Protein 2R4G (pdb70)

Radius of gyration: 22.8 Å; Cα contacts (8 Å, |Δi|>4): 263; chains: 1; bounding box: 43×82×37 Å

Secondary structure (DSSP, 8-state):
-PPPP---PPPHHHHHHHHHHH--S-S--SSHHHHHHHHHHHHHHHHHHHH--HHHHHHHHSPPPTTHHHHHHHHHHHHS--SS--HHHHHHHHHHHGGGPPPHHHHHHHHHHHHHHHS-GGGT-HHHHHHHHHHHHHHHHPPTT----HHHHHTT--GGG-SS---TTS-TTT-HHHHHHHHHHHHHHHHHHHIIIIIHHHHHHHEEEEESSSTTS-EEEEEHHHHHHHHHHHHHHHHHTTTTTTTS--

CATH classification: 1.10.132.70 (+1 more: 1.10.10.1970)

GO terms:
  GO:0070034 telomerase RNA binding (F, IDA)
  GO:0003720 telomerase activity (F, IDA)
  GO:0042162 telomeric repeat DNA binding (F, IDA)
  GO:0005697 telomerase holoenzyme complex (C, IDA)
  GO:0007004 telomere maintenance via telomerase (P, IDA)
  GO:0034061 DNA polymerase activity (F, EXP)

Foldseek 3Di:
DFADALPCADQLLVLLVVCVVPHDLAPQAPDVQLVVVLVVQSVQLSVLSVVDDLVVLCCVQPNFDPCLVVLVVLLCVVLVHDDDDDVVSVVVNVVVLLVSFGDLVSVLVSLLVSCPRRGPCLSLAVVLSVLLSVCVSVSSWAAAVDDDDLCNRPVPPDLVRRDRGDPPVPCVPPPPVVSCVSVSSVSSSSSSCCSVSPRSSSQSVAWDWDASDDGRHTITTHGPSSVVSVVSNVVSVVVNCVCVVPVVVD

InterPro domains:
  IPR000477 Reverse transcriptase domain [PF00078] (734-870)
  IPR000477 Reverse transcriptase domain [PS50878] (517-881)
  IPR003545 Telomerase reverse transcriptase [PR01365] (476-490)
  IPR003545 Telomerase reverse transcriptase [PR01365] (610-626)
  IPR003545 Telomerase reverse transcriptase [PR01365] (765-781)
  IPR003545 Telomerase reverse transcri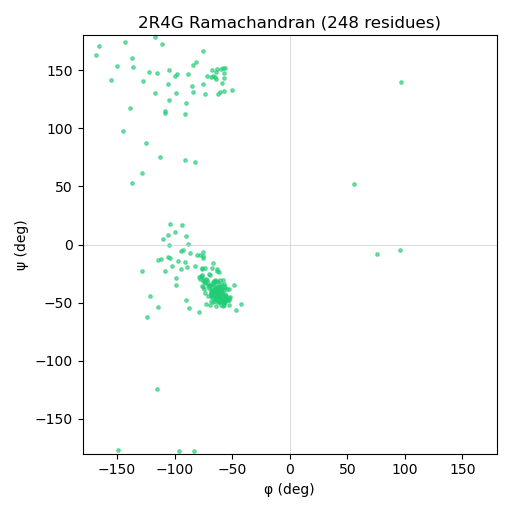ptase [PR01365] (809-821)
  IPR003545 Telomerase reverse transcriptase [PTHR12066] (224-981)
  IPR021891 Telomerase ribonucleoprotein complex - RNA-binding domain [PF12009] (375-505)
  IPR021891 Telomerase ribonucleoprotein complex - RNA-binding domain [SM00975] (374-509)
  IPR049915 Telomerase reverse transcriptase, TEN domain [PF11474] (1-192)
  IPR059777 Telomerase reverse transcriptase, CTE domain [PF23119] (888-1117)

B-factor: mean 27.42, std 15.85, range [9.88, 89.64]

Structure (mmCIF, N/CA/C/O backbone):
data_2R4G
#
_entry.id   2R4G
#
_cell.length_a   39.354
_cell.length_b   67.220
_cell.length_c   51.533
_cell.angle_alpha   90.00
_cell.angle_beta   90.66
_cell.angle_gamma   90.00
#
_symmetry.space_group_name_H-M   'P 1 21 1'
#
loop_
_entity.id
_entity.type
_entity.pdbx_description
1 polymer 'Telomerase reverse transcriptase'
2 non-polymer 'BROMIDE ION'
3 water water
#
loop_
_atom_site.group_PDB
_atom_site.id
_atom_site.type_symbol
_atom_site.label_atom_id
_atom_site.label_alt_id
_atom_site.label_comp_id
_atom_site.label_asym_id
_atom_site.label_entity_id
_atom_site.label_seq_id
_atom_site.pdbx_PDB_ins_code
_atom_site.Cartn_x
_atom_site.Cartn_y
_atom_site.Cartn_z
_atom_site.occupancy
_atom_site.B_iso_or_equiv
_atom_site.auth_seq_id
_atom_site.auth_comp_id
_atom_site.auth_asym_id
_atom_site.auth_atom_id
_atom_site.pdbx_PDB_model_num
ATOM 1 N N . LYS A 1 7 ? 24.449 -20.488 20.882 1.00 34.85 259 LYS A N 1
ATOM 2 C CA . LYS A 1 7 ? 24.358 -19.034 20.551 1.00 34.57 259 LYS A CA 1
ATOM 3 C C . LYS A 1 7 ? 22.981 -18.471 20.901 1.00 34.09 259 LYS A C 1
ATOM 4 O O . LYS A 1 7 ? 21.966 -19.156 20.762 1.00 34.94 259 LYS A O 1
ATOM 10 N N . VAL A 1 8 ? 22.955 -17.221 21.351 1.00 33.06 260 VAL A N 1
ATOM 11 C CA . VAL A 1 8 ? 21.717 -16.574 21.766 1.00 31.77 260 VAL A CA 1
ATOM 12 C C . VAL A 1 8 ? 20.999 -15.966 20.557 1.00 30.48 260 VAL A C 1
ATOM 13 O O . VAL A 1 8 ? 21.630 -15.372 19.681 1.00 29.59 260 VAL A O 1
ATOM 17 N N . ILE A 1 9 ? 19.686 -16.164 20.499 1.00 28.99 261 ILE A N 1
ATOM 18 C CA . ILE A 1 9 ? 18.846 -15.440 19.550 1.00 27.87 261 ILE A CA 1
ATOM 19 C C . ILE A 1 9 ? 18.713 -13.997 20.043 1.00 27.47 261 ILE A C 1
ATOM 20 O O . ILE A 1 9 ? 18.424 -13.758 21.218 1.00 27.03 261 ILE A O 1
ATOM 25 N N . GLN A 1 10 ? 18.961 -13.041 19.157 1.00 26.91 262 GLN A N 1
ATOM 26 C CA . GLN A 1 10 ? 18.928 -11.638 19.544 1.00 27.27 262 GLN A CA 1
ATOM 27 C C . GLN A 1 10 ? 17.501 -11.097 19.560 1.00 27.31 262 GLN A C 1
ATOM 28 O O . GLN A 1 10 ? 16.608 -11.667 18.942 1.00 25.58 262 GLN A O 1
ATOM 34 N N . GLU A 1 11 ? 17.286 -10.030 20.322 1.00 28.37 263 GLU A N 1
ATOM 35 C CA . GLU A 1 11 ? 15.955 -9.445 20.456 1.00 29.72 263 GLU A CA 1
ATOM 36 C C . GLU A 1 11 ? 15.688 -8.399 19.376 1.00 30.06 263 GLU A C 1
ATOM 37 O O . GLU A 1 11 ? 16.605 -7.713 18.912 1.00 30.22 263 GLU A O 1
ATOM 43 N N . LYS A 1 12 ? 14.429 -8.316 18.952 1.00 30.27 264 LYS A N 1
ATOM 44 C CA . LYS A 1 12 ? 14.016 -7.413 17.879 1.00 30.73 264 LYS A CA 1
ATOM 45 C C . LYS A 1 12 ? 14.233 -5.945 18.240 1.00 31.53 264 LYS A C 1
ATOM 46 O O . LYS A 1 12 ? 14.600 -5.134 17.390 1.00 31.55 264 LYS A O 1
ATOM 52 N N . LEU A 1 13 ? 14.002 -5.615 19.505 1.00 32.29 265 LEU A N 1
ATOM 53 C CA . LEU A 1 13 ? 14.125 -4.232 19.970 1.00 33.40 265 LEU A CA 1
ATOM 54 C C . LEU A 1 13 ? 15.530 -3.911 20.482 1.00 34.04 265 LEU A C 1
ATOM 55 O O . LEU A 1 13 ? 15.926 -2.741 20.545 1.00 35.08 265 LEU A O 1
ATOM 60 N N . LYS A 1 25 ? 19.183 5.735 9.575 1.00 30.77 277 LYS A N 1
ATOM 61 C CA . LYS A 1 25 ? 18.308 4.771 8.918 1.00 30.55 277 LYS A CA 1
ATOM 62 C C . LYS A 1 25 ? 18.966 3.394 8.813 1.00 29.57 277 LYS A C 1
ATOM 63 O O . LYS A 1 25 ? 20.179 3.301 8.608 1.00 29.76 277 LYS A O 1
ATOM 69 N N . PRO A 1 26 ? 18.163 2.315 8.947 1.00 28.49 278 PRO A N 1
ATOM 70 C CA . PRO A 1 26 ? 18.692 0.947 8.972 1.00 27.13 278 PRO A CA 1
ATOM 71 C C . PRO A 1 26 ? 19.333 0.540 7.657 1.00 25.76 278 PRO A C 1
ATOM 72 O O . PRO A 1 26 ? 18.860 0.931 6.577 1.00 25.61 278 PRO A O 1
ATOM 76 N N . ASP A 1 27 ? 20.398 -0.251 7.751 1.00 23.63 279 ASP A N 1
ATOM 77 C CA . ASP A 1 27 ? 21.061 -0.776 6.575 1.00 21.88 279 ASP A CA 1
ATOM 78 C C . ASP A 1 27 ? 20.199 -1.834 5.913 1.00 20.44 279 ASP A C 1
ATOM 79 O O . ASP A 1 27 ? 19.488 -2.590 6.578 1.00 19.70 279 ASP A O 1
ATOM 84 N N . HIS A 1 28 ? 20.267 -1.879 4.592 1.00 18.78 280 HIS A N 1
ATOM 85 C CA . HIS A 1 28 ? 19.634 -2.935 3.825 1.00 17.64 280 HIS A CA 1
ATOM 86 C C . HIS A 1 28 ? 20.220 -4.276 4.290 1.00 16.39 280 HIS A C 1
ATOM 87 O O . HIS A 1 28 ? 21.416 -4.357 4.591 1.00 16.39 280 HIS A O 1
ATOM 94 N N . PRO A 1 29 ? 19.371 -5.316 4.424 1.00 16.46 281 PRO A N 1
ATOM 95 C CA . PRO A 1 29 ? 19.884 -6.636 4.811 1.00 15.92 281 PRO A CA 1
ATOM 96 C C . PRO A 1 29 ? 21.103 -7.114 4.003 1.00 15.99 281 PRO A C 1
ATOM 97 O O . PRO A 1 29 ? 21.986 -7.766 4.563 1.00 16.13 281 PRO A O 1
ATOM 101 N N . GLN A 1 30 ? 21.175 -6.787 2.717 1.00 15.84 282 GLN A N 1
ATOM 102 C CA . GLN A 1 30 ? 22.325 -7.227 1.914 1.00 16.29 282 GLN A CA 1
ATOM 103 C C . GLN A 1 30 ? 23.632 -6.644 2.455 1.00 15.84 282 GLN A C 1
ATOM 104 O O . GLN A 1 30 ? 24.657 -7.320 2.469 1.00 16.30 282 GLN A O 1
ATOM 110 N N . THR A 1 31 ? 23.570 -5.403 2.929 1.00 15.80 283 THR A N 1
ATOM 111 C CA . THR A 1 31 ? 24.737 -4.712 3.477 1.00 16.27 283 THR A CA 1
ATOM 112 C C . THR A 1 31 ? 25.144 -5.384 4.801 1.00 15.95 283 THR A C 1
ATOM 113 O O . THR A 1 31 ? 26.322 -5.652 5.048 1.00 16.18 283 THR A O 1
ATOM 117 N N . ILE A 1 32 ? 24.153 -5.671 5.635 1.00 15.76 284 ILE A N 1
ATOM 118 C CA . ILE A 1 32 ? 24.395 -6.289 6.941 1.00 15.30 284 ILE A CA 1
ATOM 119 C C . ILE A 1 32 ? 24.957 -7.703 6.793 1.00 15.14 284 ILE A C 1
ATOM 120 O O . ILE A 1 32 ? 25.904 -8.086 7.490 1.00 15.17 284 ILE A O 1
ATOM 125 N N . ILE A 1 33 ? 24.387 -8.467 5.865 1.00 14.24 285 ILE A N 1
ATOM 126 C CA . ILE A 1 33 ? 24.835 -9.837 5.616 1.00 14.80 285 ILE A CA 1
ATOM 127 C C . ILE A 1 33 ? 26.268 -9.857 5.072 1.00 14.62 285 ILE A C 1
ATOM 128 O O . ILE A 1 33 ? 27.119 -10.615 5.554 1.00 14.56 285 ILE A O 1
ATOM 133 N N . LYS A 1 34 ? 26.552 -9.010 4.089 1.00 14.60 286 LYS A N 1
ATOM 134 C CA . LYS A 1 34 ? 27.920 -8.912 3.575 1.00 14.90 286 LYS A CA 1
ATOM 135 C C . LYS A 1 34 ? 28.908 -8.586 4.694 1.00 14.84 286 LYS A C 1
ATOM 136 O O . LYS A 1 34 ? 29.983 -9.180 4.768 1.00 14.60 286 LYS A O 1
ATOM 142 N N . LYS A 1 35 ? 28.531 -7.664 5.576 1.00 14.59 287 LYS A N 1
ATOM 143 C CA . LYS A 1 35 ? 29.437 -7.223 6.643 1.00 15.41 287 LYS A CA 1
ATOM 144 C C . LYS A 1 35 ? 29.722 -8.352 7.639 1.00 14.93 287 LYS A C 1
ATOM 145 O O . LYS A 1 35 ? 30.862 -8.523 8.083 1.00 14.24 287 LYS A O 1
ATOM 151 N N . THR A 1 36 ? 28.704 -9.138 7.977 1.00 14.72 288 THR A N 1
ATOM 152 C CA . THR A 1 36 ? 28.934 -10.221 8.942 1.00 15.44 288 THR A CA 1
ATOM 153 C C . THR A 1 36 ? 29.781 -11.329 8.333 1.00 15.48 288 THR A C 1
ATOM 154 O O . THR A 1 36 ? 30.627 -11.930 9.015 1.00 16.30 288 THR A O 1
ATOM 158 N N . LEU A 1 37 ? 29.597 -11.571 7.036 1.00 15.44 289 LEU A N 1
ATOM 159 C CA . LEU A 1 37 ? 30.424 -12.551 6.341 1.00 15.40 289 LEU A CA 1
ATOM 160 C C . LEU A 1 37 ? 31.875 -12.076 6.241 1.00 15.01 289 LEU A C 1
ATOM 161 O O . LEU A 1 37 ? 32.801 -12.878 6.341 1.00 15.56 289 LEU A O 1
ATOM 166 N N . LEU A 1 38 ? 32.058 -10.768 6.082 1.00 14.38 290 LEU A N 1
ATOM 167 C CA . LEU A 1 38 ? 33.391 -10.166 6.045 1.00 14.12 290 LEU A CA 1
ATOM 168 C C . LEU A 1 38 ? 34.116 -10.219 7.400 1.00 14.56 290 LEU A C 1
ATOM 169 O O . LEU A 1 38 ? 35.320 -10.491 7.461 1.00 13.90 290 LEU A O 1
ATOM 174 N N . LYS A 1 39 ? 33.380 -9.970 8.482 1.00 14.76 291 LYS A N 1
ATOM 175 C CA . LYS A 1 39 ? 34.009 -9.627 9.761 1.00 15.56 291 LYS A CA 1
ATOM 176 C C . LYS A 1 39 ? 33.864 -10.671 10.869 1.00 16.16 291 LYS A C 1
ATOM 177 O O . LYS A 1 39 ? 34.520 -10.570 11.912 1.00 15.09 291 LYS A O 1
ATOM 183 N N . GLU A 1 40 ? 32.992 -11.649 10.663 1.00 16.08 292 GLU A N 1
ATOM 184 C CA . GLU A 1 40 ? 32.646 -12.584 11.729 1.00 18.21 292 GLU A CA 1
ATOM 185 C C . GLU A 1 40 ? 32.596 -14.012 11.210 1.00 18.14 292 GLU A C 1
ATOM 186 O O . GLU A 1 40 ? 32.476 -14.243 10.008 1.00 18.05 292 GLU A O 1
ATOM 192 N N . TYR A 1 41 ? 32.692 -14.964 12.133 1.00 18.86 293 TYR A N 1
ATOM 193 C CA . TYR A 1 41 ? 32.438 -16.368 11.832 1.00 19.05 293 TYR A CA 1
ATOM 194 C C . TYR A 1 41 ? 31.093 -16.767 12.412 1.00 18.99 293 TYR A C 1
ATOM 195 O O . TYR A 1 41 ? 30.763 -16.386 13.540 1.00 19.51 293 TYR A O 1
ATOM 204 N N . GLN A 1 42 ? 30.321 -17.540 11.647 1.00 18.56 294 GLN A N 1
ATOM 205 C CA . GLN A 1 42 ? 28.945 -17.872 12.028 1.00 18.87 294 GLN A CA 1
ATOM 206 C C . GLN A 1 42 ? 28.828 -19.161 12.846 1.00 18.80 294 GLN A C 1
ATOM 207 O O . GLN A 1 42 ? 27.786 -19.428 13.427 1.00 18.73 294 GLN A O 1
ATOM 213 N N . SER A 1 43 ? 29.887 -19.968 12.856 1.00 18.43 295 SER A N 1
ATOM 214 C CA . SER A 1 43 ? 29.908 -21.188 13.664 1.00 18.44 295 SER A CA 1
ATOM 215 C C . SER A 1 43 ? 31.331 -21.600 14.000 1.00 18.71 295 SER A C 1
ATOM 216 O O . SER A 1 43 ? 32.229 -21.481 13.170 1.00 18.43 295 SER A O 1
ATOM 219 N N . LYS A 1 44 ? 31.524 -22.082 15.225 1.00 18.52 296 LYS A N 1
ATOM 220 C CA . LYS A 1 44 ? 32.779 -22.712 15.615 1.00 19.55 296 LYS A CA 1
ATOM 221 C C . LYS A 1 44 ? 32.659 -24.234 15.560 1.00 19.28 296 LYS A C 1
ATOM 222 O O . LYS A 1 44 ? 33.551 -24.957 16.028 1.00 19.53 296 LYS A O 1
ATOM 228 N N . ASN A 1 45 ? 31.569 -24.720 14.974 1.00 18.86 297 ASN A N 1
ATOM 229 C CA . ASN A 1 45 ? 31.222 -26.135 15.062 1.00 18.95 297 ASN A CA 1
ATOM 230 C C . ASN A 1 45 ? 31.362 -26.932 13.764 1.00 18.82 297 ASN A C 1
ATOM 231 O O . ASN A 1 45 ? 31.008 -28.124 13.722 1.00 18.73 297 ASN A O 1
ATOM 236 N N . PHE A 1 46 ? 31.879 -26.298 12.712 1.00 18.37 298 PHE A N 1
ATOM 237 C CA . PHE A 1 46 ? 32.146 -27.024 11.465 1.00 17.83 298 PHE A CA 1
ATOM 238 C C . PHE A 1 46 ? 33.253 -28.039 11.679 1.00 17.95 298 PHE A C 1
ATOM 239 O O . PHE A 1 46 ? 34.199 -27.793 12.436 1.00 18.36 298 PHE A O 1
ATOM 247 N N . SER A 1 47 ? 33.137 -29.178 11.006 1.00 17.60 299 SER A N 1
ATOM 248 C CA . SER A 1 47 ? 34.062 -30.280 11.229 1.00 17.49 299 SER A CA 1
ATOM 249 C C . SER A 1 47 ? 35.389 -30.051 10.509 1.00 17.62 299 SER A C 1
ATOM 250 O O . SER A 1 47 ? 36.435 -30.539 10.941 1.00 17.74 299 SER A O 1
ATOM 253 N N . CYS A 1 48 ? 35.332 -29.305 9.408 1.00 17.43 300 CYS A N 1
ATOM 254 C CA . CYS A 1 48 ? 36.491 -29.070 8.550 1.00 17.38 300 CYS A CA 1
ATOM 255 C C . CYS A 1 48 ? 36.197 -27.919 7.604 1.00 17.43 300 CYS A C 1
ATOM 256 O O . CYS A 1 48 ? 35.049 -27.477 7.496 1.00 16.85 300 CYS A O 1
ATOM 259 N N . GLN A 1 49 ? 37.228 -27.461 6.894 1.00 17.92 301 GLN A N 1
ATOM 260 C CA . GLN A 1 49 ? 37.077 -26.363 5.945 1.00 18.12 301 GLN A CA 1
ATOM 261 C C . GLN A 1 49 ? 36.089 -26.690 4.832 1.00 17.78 301 GLN A C 1
ATOM 262 O O . GLN A 1 49 ? 35.377 -25.814 4.361 1.00 17.88 301 GLN A O 1
ATOM 268 N N . GLU A 1 50 ? 36.064 -27.953 4.408 1.00 17.47 302 GLU A N 1
ATOM 269 C CA . GLU A 1 50 ? 35.152 -28.388 3.356 1.00 16.63 302 GLU A CA 1
ATOM 270 C C . GLU A 1 50 ? 33.689 -28.144 3.734 1.00 16.42 302 GLU A C 1
ATOM 271 O O . GLU A 1 50 ? 32.893 -27.662 2.914 1.00 16.75 302 GLU A O 1
ATOM 277 N N . GLU A 1 51 ? 33.344 -28.452 4.978 1.00 15.60 303 GLU A N 1
ATOM 278 C CA . GLU A 1 51 ? 31.980 -28.216 5.468 1.00 15.68 303 GLU A CA 1
ATOM 279 C C . GLU A 1 51 ? 31.689 -26.723 5.578 1.00 15.84 303 GLU A C 1
ATOM 280 O O . GLU A 1 51 ? 30.605 -26.259 5.198 1.00 15.62 303 GLU A O 1
ATOM 286 N N . ARG A 1 52 ? 32.652 -25.976 6.115 1.00 15.81 304 ARG A N 1
ATOM 287 C CA . ARG A 1 52 ? 32.545 -24.515 6.170 1.00 16.59 304 ARG A CA 1
ATOM 288 C C . ARG A 1 52 ? 32.296 -23.931 4.781 1.00 15.97 304 ARG A C 1
ATOM 289 O O . ARG A 1 52 ? 31.421 -23.071 4.603 1.00 15.94 304 ARG A O 1
ATOM 297 N N . ASP A 1 53 ? 33.042 -24.426 3.794 1.00 15.54 305 ASP A N 1
ATOM 298 C CA . ASP A 1 53 ? 32.915 -23.954 2.426 1.00 15.84 305 ASP A CA 1
ATOM 299 C C . ASP A 1 53 ? 31.528 -24.209 1.849 1.00 15.16 305 ASP A C 1
ATOM 300 O O . ASP A 1 53 ? 30.995 -23.374 1.133 1.00 15.06 305 ASP A O 1
ATOM 305 N N . LEU A 1 54 ? 30.945 -25.364 2.164 1.00 15.22 306 LEU A N 1
ATOM 306 C CA . LEU A 1 54 ? 29.592 -25.659 1.712 1.00 15.47 306 LEU A CA 1
ATOM 307 C C . LEU A 1 54 ? 28.581 -24.675 2.313 1.00 15.83 306 LEU A C 1
ATOM 308 O O . LEU A 1 54 ? 27.694 -24.192 1.610 1.00 16.76 306 LEU A O 1
ATOM 313 N N . PHE A 1 55 ? 28.734 -24.359 3.599 1.00 15.60 307 PHE A N 1
ATOM 314 C CA . PHE A 1 55 ? 27.910 -23.326 4.217 1.00 15.83 307 PHE A CA 1
ATOM 315 C C . PHE A 1 55 ? 28.083 -21.993 3.494 1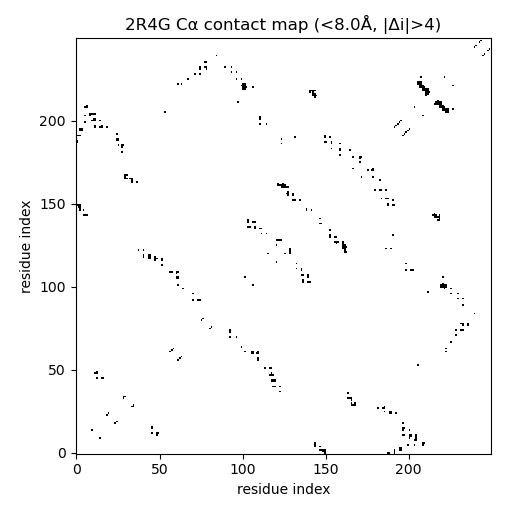.00 15.86 307 PHE A C 1
ATOM 316 O O . PHE A 1 55 ? 27.106 -21.316 3.190 1.00 15.98 307 PHE A O 1
ATOM 324 N N . LEU A 1 56 ? 29.329 -21.634 3.196 1.00 16.30 308 LEU A N 1
ATOM 325 C CA . LEU A 1 56 ? 29.622 -20.349 2.558 1.00 16.58 308 LEU A CA 1
ATOM 326 C C . LEU A 1 56 ? 29.035 -20.232 1.152 1.00 16.70 308 LEU A C 1
ATOM 327 O O . LEU A 1 56 ? 28.632 -19.147 0.736 1.00 16.63 308 LEU A O 1
ATOM 332 N N . GLU A 1 57 ? 28.958 -21.358 0.442 1.00 17.17 309 GLU A N 1
ATOM 333 C CA . GLU A 1 57 ? 28.244 -21.413 -0.835 1.00 18.53 309 GLU A CA 1
ATOM 334 C C . GLU A 1 57 ? 26.820 -20.873 -0.677 1.00 17.46 309 GLU A C 1
ATOM 335 O O . GLU A 1 57 ? 26.365 -20.051 -1.486 1.00 17.33 309 GLU A O 1
ATOM 341 N N . PHE A 1 58 ? 26.116 -21.329 0.361 1.00 16.22 310 PHE A N 1
ATOM 342 C CA . PHE A 1 58 ? 24.761 -20.857 0.610 1.00 15.99 310 PHE A CA 1
ATOM 343 C C . PHE A 1 58 ? 24.747 -19.365 0.888 1.00 15.78 310 PHE A C 1
ATOM 344 O O . PHE A 1 58 ? 23.856 -18.650 0.414 1.00 15.72 310 PHE A O 1
ATOM 352 N N . THR A 1 59 ? 25.739 -18.888 1.641 1.00 15.78 311 THR A N 1
ATOM 353 C CA . THR A 1 59 ? 25.751 -17.476 2.036 1.00 17.17 311 THR A CA 1
ATOM 354 C C . THR A 1 59 ? 25.929 -16.574 0.833 1.00 17.08 311 THR A C 1
ATOM 355 O O . THR A 1 59 ? 25.379 -15.474 0.808 1.00 17.72 311 THR A O 1
ATOM 359 N N . GLU A 1 60 ? 26.669 -17.046 -0.171 1.00 17.33 312 GLU A N 1
ATOM 360 C CA . GLU A 1 60 ? 26.866 -16.262 -1.384 1.00 17.55 312 GLU A CA 1
ATOM 361 C C . GLU A 1 60 ? 25.568 -16.116 -2.157 1.00 17.03 312 GLU A C 1
ATOM 362 O O . GLU A 1 60 ? 25.261 -15.036 -2.659 1.00 16.44 312 GLU A O 1
ATOM 368 N N . LYS A 1 61 ? 24.790 -17.193 -2.204 1.00 16.47 313 LYS A N 1
ATOM 369 C CA . LYS A 1 61 ? 23.473 -17.162 -2.823 1.00 17.09 313 LYS A CA 1
ATOM 370 C C . LYS A 1 61 ? 22.521 -16.235 -2.069 1.00 16.48 313 LYS A C 1
ATOM 371 O O . LYS A 1 61 ? 21.732 -15.512 -2.686 1.00 16.30 313 LYS A O 1
ATOM 377 N N . ILE A 1 62 ? 22.587 -16.279 -0.736 1.00 15.99 314 ILE A N 1
ATOM 378 C CA . ILE A 1 62 ? 21.770 -15.402 0.115 1.00 16.07 314 ILE A CA 1
ATOM 379 C C . ILE A 1 62 ? 22.041 -13.927 -0.200 1.00 16.63 314 ILE A C 1
ATOM 380 O O . ILE A 1 62 ? 21.106 -13.135 -0.368 1.00 16.58 314 ILE A O 1
ATOM 385 N N . VAL A 1 63 ? 23.320 -13.576 -0.299 1.00 16.36 315 VAL A N 1
ATOM 386 C CA . VAL A 1 63 ? 23.712 -12.214 -0.656 1.00 16.64 315 VAL A CA 1
ATOM 387 C C . VAL A 1 63 ? 23.115 -11.807 -2.008 1.00 16.57 315 VAL A C 1
ATOM 388 O O . VAL A 1 63 ? 22.525 -10.727 -2.136 1.00 16.22 315 VAL A O 1
ATOM 392 N N . GLN A 1 64 ? 23.225 -12.691 -2.996 1.00 16.66 316 GLN A N 1
ATOM 393 C CA . GLN A 1 64 ? 22.716 -12.399 -4.333 1.00 18.23 316 GLN A CA 1
ATOM 394 C C . GLN A 1 64 ? 21.204 -12.226 -4.317 1.00 17.32 316 GLN A C 1
ATOM 395 O O . GLN A 1 64 ? 20.669 -11.300 -4.921 1.00 16.89 316 GLN A O 1
ATOM 401 N N . ASN A 1 65 ? 20.518 -13.113 -3.608 1.00 16.82 317 ASN A N 1
ATOM 402 C CA . ASN A 1 65 ? 19.064 -13.020 -3.487 1.00 16.84 317 ASN A CA 1
ATOM 403 C C . ASN A 1 65 ? 18.614 -11.687 -2.877 1.00 17.06 317 ASN A C 1
ATOM 404 O O . ASN A 1 65 ? 17.675 -11.052 -3.367 1.00 16.94 317 ASN A O 1
ATOM 409 N N . PHE A 1 66 ? 19.300 -11.247 -1.830 1.00 16.85 318 PHE A N 1
ATOM 410 C CA . PHE A 1 66 ? 18.943 -9.969 -1.198 1.00 17.41 318 PHE A CA 1
ATOM 411 C C . PHE A 1 66 ? 19.273 -8.765 -2.067 1.00 17.35 318 PHE A C 1
ATOM 412 O O . PHE A 1 66 ? 18.624 -7.726 -1.966 1.00 18.13 318 PHE A O 1
ATOM 420 N N . HIS A 1 67 ? 20.244 -8.923 -2.960 1.00 17.32 319 HIS A N 1
ATOM 421 C CA . HIS A 1 67 ? 20.516 -7.893 -3.954 1.00 17.13 319 HIS A CA 1
ATOM 422 C C . HIS A 1 67 ? 19.330 -7.749 -4.900 1.00 16.86 319 HIS A C 1
ATOM 423 O O . HIS A 1 67 ? 19.065 -6.660 -5.402 1.00 16.63 319 HIS A O 1
ATOM 430 N N . ASN A 1 68 ? 18.614 -8.852 -5.126 1.00 16.37 320 ASN A N 1
ATOM 431 C CA . ASN A 1 68 ? 17.581 -8.891 -6.167 1.00 17.00 320 ASN A CA 1
ATOM 432 C C . ASN A 1 68 ? 16.147 -8.807 -5.658 1.00 16.82 320 ASN A C 1
ATOM 433 O O . ASN A 1 68 ? 15.217 -8.615 -6.452 1.00 16.50 320 ASN A O 1
ATOM 438 N N . ILE A 1 69 ? 15.973 -8.945 -4.343 1.00 16.64 321 ILE A N 1
ATOM 439 C CA . ILE A 1 69 ? 14.635 -8.966 -3.733 1.00 16.67 321 ILE A CA 1
ATOM 440 C C . ILE A 1 69 ? 13.929 -7.609 -3.840 1.00 16.30 321 ILE A C 1
ATOM 441 O O . ILE A 1 69 ? 14.577 -6.566 -3.887 1.00 15.46 321 ILE A O 1
ATOM 446 N N . ASN A 1 70 ? 12.599 -7.653 -3.903 1.00 16.02 322 ASN A N 1
ATOM 447 C CA .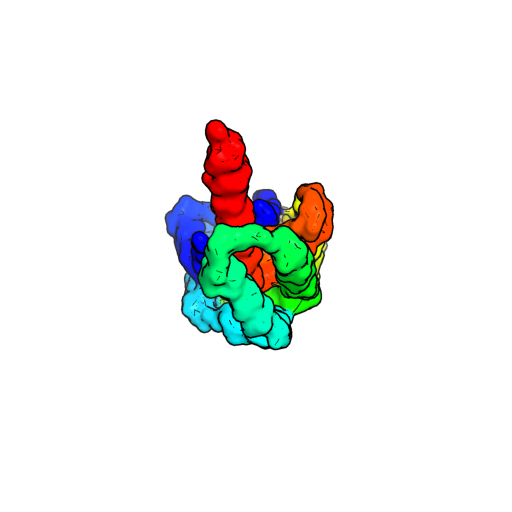 ASN A 1 70 ? 11.774 -6.475 -4.098 1.00 16.41 322 ASN A CA 1
ATOM 448 C C . ASN A 1 70 ? 10.926 -6.148 -2.861 1.00 16.20 322 ASN A C 1
ATOM 449 O O . ASN A 1 70 ? 9.721 -6.391 -2.836 1.00 16.30 322 ASN A O 1
ATOM 454 N N . PHE A 1 71 ? 11.568 -5.600 -1.833 1.00 15.65 323 PHE A N 1
ATOM 455 C CA . PHE A 1 71 ? 10.884 -5.299 -0.576 1.00 15.05 323 PHE A CA 1
ATOM 456 C C . PHE A 1 71 ? 9.624 -4.454 -0.756 1.00 14.95 323 PHE A C 1
ATOM 457 O O . PHE A 1 71 ? 8.586 -4.756 -0.161 1.00 14.83 323 PHE A O 1
ATOM 465 N N . ASN A 1 72 ? 9.711 -3.392 -1.558 1.00 14.27 324 ASN A N 1
ATOM 466 C CA . ASN A 1 72 ? 8.577 -2.461 -1.670 1.00 15.40 324 ASN A CA 1
ATOM 467 C C . ASN A 1 72 ? 7.352 -3.069 -2.319 1.00 15.22 324 ASN A C 1
ATOM 468 O O . ASN A 1 72 ? 6.233 -2.833 -1.860 1.00 15.50 324 ASN A O 1
ATOM 473 N N . TYR A 1 73 ? 7.565 -3.885 -3.352 1.00 14.86 325 TYR A N 1
ATOM 474 C CA . TYR A 1 73 ? 6.479 -4.672 -3.947 1.00 15.41 325 TYR A CA 1
ATOM 475 C C . TYR A 1 73 ? 5.828 -5.555 -2.887 1.00 15.36 325 TYR A C 1
ATOM 476 O O . TYR A 1 73 ? 4.602 -5.579 -2.750 1.00 15.20 325 TYR A O 1
ATOM 485 N N . LEU A 1 74 ? 6.662 -6.275 -2.145 1.00 14.99 326 LEU A N 1
ATOM 486 C CA . LEU A 1 74 ? 6.167 -7.212 -1.149 1.00 15.51 326 LEU A CA 1
ATOM 487 C C . LEU A 1 74 ? 5.466 -6.483 -0.006 1.00 15.42 326 LEU A C 1
ATOM 488 O O . LEU A 1 74 ? 4.472 -6.977 0.515 1.00 15.94 326 LEU A O 1
ATOM 493 N N . LEU A 1 75 ? 5.952 -5.289 0.345 1.00 14.86 327 LEU A N 1
ATOM 494 C CA . LEU A 1 75 ? 5.281 -4.468 1.365 1.00 15.30 327 LEU A CA 1
ATOM 495 C C . LEU A 1 75 ? 3.901 -4.023 0.892 1.00 16.09 327 LEU A C 1
ATOM 496 O O . LEU A 1 75 ? 2.934 -4.010 1.667 1.00 15.98 327 LEU A O 1
ATOM 501 N N . LYS A 1 76 ? 3.809 -3.653 -0.381 1.00 16.56 328 LYS A N 1
ATOM 502 C CA . LYS A 1 76 ? 2.535 -3.218 -0.962 1.00 17.88 328 LYS A CA 1
ATOM 503 C C . LYS A 1 76 ? 1.545 -4.387 -0.964 1.00 17.91 328 LYS A C 1
ATOM 504 O O . LYS A 1 76 ? 0.339 -4.207 -0.728 1.00 18.49 328 LYS A O 1
ATOM 510 N N . LYS A 1 77 ? 2.070 -5.587 -1.207 1.00 18.17 329 LYS A N 1
ATOM 511 C CA . LYS A 1 77 ? 1.260 -6.798 -1.258 1.00 19.20 329 LYS A CA 1
ATOM 512 C C . LYS A 1 77 ? 0.783 -7.239 0.134 1.00 19.06 329 LYS A C 1
ATOM 513 O O . LYS A 1 77 ? -0.415 -7.466 0.343 1.00 19.53 329 LYS A O 1
ATOM 519 N N . PHE A 1 78 ? 1.717 -7.352 1.078 1.00 18.26 330 PHE A N 1
ATOM 520 C CA . PHE A 1 78 ? 1.448 -8.016 2.358 1.00 18.14 330 PHE A CA 1
ATOM 521 C C . PHE A 1 78 ? 1.127 -7.058 3.495 1.00 17.43 330 PHE A C 1
ATOM 522 O O . PHE A 1 78 ? 0.420 -7.434 4.428 1.00 17.44 330 PHE A O 1
ATOM 530 N N . CYS A 1 79 ? 1.671 -5.837 3.428 1.00 16.71 331 CYS A N 1
ATOM 531 C CA . CYS A 1 79 ? 1.621 -4.891 4.545 1.00 16.68 331 CYS A CA 1
ATOM 532 C C . CYS A 1 79 ? 1.294 -3.482 4.060 1.00 16.39 331 CYS A C 1
ATOM 533 O O . CYS A 1 79 ? 2.021 -2.527 4.351 1.00 15.66 331 CYS A O 1
ATOM 536 N N . LYS A 1 80 ? 0.208 -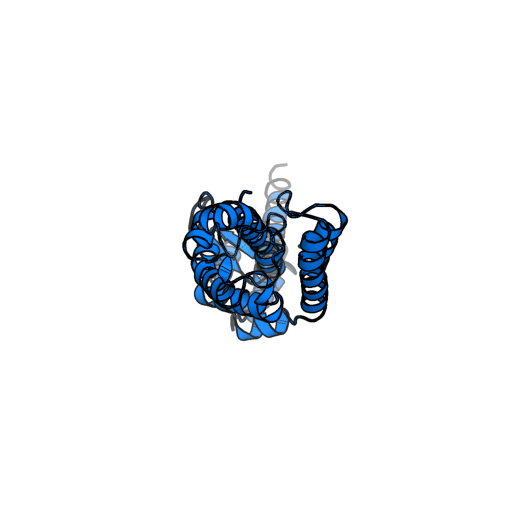3.361 3.308 1.00 17.18 332 LYS A N 1
ATOM 537 C CA . LYS A 1 80 ? -0.117 -2.119 2.616 1.00 17.86 332 LYS A CA 1
ATOM 538 C C . LYS A 1 80 ? -0.224 -0.929 3.572 1.00 18.34 332 LYS A C 1
ATOM 539 O O . LYS A 1 80 ? -0.680 -1.068 4.714 1.00 17.89 332 LYS A O 1
ATOM 545 N N . LEU A 1 81 ? 0.232 0.231 3.106 1.00 19.17 333 LEU A N 1
ATOM 546 C CA . LEU A 1 81 ? -0.006 1.495 3.797 1.00 20.28 333 LEU A CA 1
ATOM 547 C C . LEU A 1 81 ? -1.512 1.698 3.980 1.00 21.62 333 LEU A C 1
ATOM 548 O O . LEU A 1 81 ? -2.311 1.188 3.183 1.00 20.67 333 LEU A O 1
ATOM 553 N N . PRO A 1 82 ? -1.910 2.438 5.031 1.00 23.27 334 PRO A N 1
ATOM 554 C CA . PRO A 1 82 ? -3.342 2.661 5.240 1.00 24.76 334 PRO A CA 1
ATOM 555 C C . PRO A 1 82 ? -3.930 3.456 4.082 1.00 26.05 334 PRO A C 1
ATOM 556 O O . PRO A 1 82 ? -3.222 4.261 3.474 1.00 26.45 334 PRO A O 1
ATOM 560 N N . GLU A 1 83 ? -5.199 3.211 3.759 1.00 27.47 335 GLU A N 1
ATOM 561 C CA . GLU A 1 83 ? -5.861 3.933 2.671 1.00 29.04 335 GLU A CA 1
ATOM 562 C C . GLU A 1 83 ? -5.915 5.436 2.966 1.00 29.31 335 GLU A C 1
ATOM 563 O O . GLU A 1 83 ? -5.988 6.254 2.054 1.00 29.63 335 GLU A O 1
ATOM 569 N N . ASN A 1 84 ? -5.841 5.780 4.249 1.00 29.97 336 ASN A N 1
ATOM 570 C CA . ASN A 1 84 ? -5.834 7.174 4.690 1.00 30.44 336 ASN A CA 1
ATOM 571 C C . ASN A 1 84 ? -4.428 7.754 4.877 1.00 30.19 336 ASN A C 1
ATOM 572 O O . ASN A 1 84 ? -4.263 8.799 5.516 1.00 30.22 336 ASN A O 1
ATOM 577 N N . TYR A 1 85 ? -3.417 7.085 4.313 1.00 29.67 337 TYR A N 1
ATOM 578 C CA . TYR A 1 85 ? -2.035 7.553 4.445 1.00 29.07 337 TYR A CA 1
ATOM 579 C C . TYR A 1 85 ? -1.848 8.981 3.917 1.00 29.12 337 TYR A C 1
ATOM 580 O O . TYR A 1 85 ? -1.270 9.829 4.601 1.00 29.16 337 TYR A O 1
ATOM 589 N N . GLN A 1 86 ? -2.340 9.240 2.708 1.00 29.09 338 GLN A N 1
ATOM 590 C CA . GLN A 1 86 ? -2.162 10.549 2.080 1.00 29.13 338 GLN A CA 1
ATOM 591 C C . GLN A 1 86 ? -2.781 11.679 2.908 1.00 29.02 338 GLN A C 1
ATOM 592 O O . GLN A 1 86 ? -2.166 12.728 3.082 1.00 28.85 338 GLN A O 1
ATOM 598 N N . SER A 1 87 ? -3.975 11.442 3.448 1.00 29.23 339 SER A N 1
ATOM 599 C CA . SER A 1 87 ? -4.618 12.407 4.342 1.00 29.17 339 SER A CA 1
ATOM 600 C C . SER A 1 87 ? -3.778 12.646 5.597 1.00 29.27 339 SER A C 1
ATOM 601 O O . SER A 1 87 ? -3.515 13.792 5.960 1.00 29.24 339 SER A O 1
ATOM 604 N N . LEU A 1 88 ? -3.340 11.562 6.239 1.00 29.19 340 LEU A N 1
ATOM 605 C CA . LEU A 1 88 ? -2.474 11.658 7.419 1.00 29.24 340 LEU A CA 1
ATOM 606 C C . LEU A 1 88 ? -1.195 12.432 7.116 1.00 29.09 340 LEU A C 1
ATOM 607 O O . LEU A 1 88 ? -0.719 13.211 7.944 1.00 29.02 340 LEU A O 1
ATOM 612 N N . LYS A 1 89 ? -0.650 12.208 5.923 1.00 29.05 341 LYS A N 1
ATOM 613 C CA . LYS A 1 89 ? 0.563 12.877 5.468 1.00 29.03 341 LYS A CA 1
ATOM 614 C C . LYS A 1 89 ? 0.308 14.367 5.250 1.00 29.03 341 LYS A C 1
ATOM 615 O O . LYS A 1 89 ? 1.142 15.205 5.594 1.00 28.83 341 LYS A O 1
ATOM 621 N N . SER A 1 90 ? -0.846 14.680 4.668 1.00 28.97 342 SER A N 1
ATOM 622 C CA . SER A 1 90 ? -1.247 16.070 4.440 1.00 29.35 342 SER A CA 1
ATOM 623 C C . SER A 1 90 ? -1.437 16.813 5.760 1.00 29.39 342 SER A C 1
ATOM 624 O O . SER A 1 90 ? -0.957 17.935 5.919 1.00 29.49 342 SER A O 1
ATOM 627 N N . GLN A 1 91 ? -2.120 16.167 6.706 1.00 29.79 343 GLN A N 1
ATOM 628 C CA . GLN A 1 91 ? -2.377 16.746 8.030 1.00 30.28 343 GLN A CA 1
ATOM 629 C C . GLN A 1 91 ? -1.092 17.048 8.802 1.00 30.69 343 GLN A C 1
ATOM 630 O O . GLN A 1 91 ? -0.969 18.098 9.432 1.00 30.59 343 GLN A O 1
ATOM 636 N N . VAL A 1 92 ? -0.141 16.119 8.759 1.00 31.19 344 VAL A N 1
ATOM 637 C CA . VAL A 1 92 ? 1.143 16.310 9.423 1.00 31.76 344 VAL A CA 1
ATOM 638 C C . VAL A 1 92 ? 1.916 17.459 8.773 1.00 32.49 344 VAL A C 1
ATOM 639 O O . VAL A 1 92 ? 2.547 18.262 9.463 1.00 32.45 344 VAL A O 1
ATOM 643 N N . LYS A 1 93 ? 1.824 17.553 7.448 1.00 33.42 345 LYS A N 1
ATOM 644 C CA . LYS A 1 93 ? 2.506 18.602 6.700 1.00 34.58 345 LYS A CA 1
ATOM 645 C C . LYS A 1 93 ? 2.012 20.004 7.072 1.00 35.26 345 LYS A C 1
ATOM 646 O O . LYS A 1 93 ? 2.800 20.944 7.121 1.00 35.37 345 LYS A O 1
ATOM 652 N N . GLN A 1 94 ? 0.717 20.137 7.350 1.00 36.25 346 GLN A N 1
ATOM 653 C CA . GLN A 1 94 ? 0.149 21.446 7.701 1.00 37.29 346 GLN A CA 1
ATOM 654 C C . GLN A 1 94 ? 0.437 21.884 9.141 1.00 38.08 346 GLN A C 1
ATOM 655 O O . GLN A 1 94 ? 0.169 23.029 9.512 1.00 38.19 346 GLN A O 1
ATOM 661 N N . ILE A 1 95 ? 0.984 20.973 9.942 1.00 39.10 347 ILE A N 1
ATOM 662 C CA . ILE A 1 95 ? 1.462 21.308 11.280 1.00 40.16 347 ILE A CA 1
ATOM 663 C C . ILE A 1 95 ? 2.933 21.722 11.221 1.00 41.11 347 ILE A C 1
ATOM 664 O O . ILE A 1 95 ? 3.320 22.750 11.783 1.00 41.22 347 ILE A O 1
ATOM 669 N N . VAL A 1 96 ? 3.742 20.921 10.527 1.00 42.31 348 VAL A N 1
ATOM 670 C CA . VAL A 1 96 ? 5.169 21.205 10.349 1.00 43.54 348 VAL A CA 1
ATOM 671 C C . VAL A 1 96 ? 5.384 22.420 9.438 1.00 44.47 348 VAL A C 1
ATOM 672 O O . VAL A 1 96 ? 6.098 23.359 9.802 1.00 44.65 348 VAL A O 1
ATOM 676 N N . GLN A 1 97 ? 4.757 22.393 8.263 1.00 45.65 349 GLN A N 1
ATOM 677 C CA . GLN A 1 97 ? 4.857 23.484 7.291 1.00 46.76 349 GLN A CA 1
ATOM 678 C C . GLN A 1 97 ? 3.465 24.002 6.909 1.00 47.50 349 GLN A C 1
ATOM 679 O O . GLN A 1 97 ? 2.886 23.549 5.920 1.00 47.68 349 GLN A O 1
ATOM 685 N N . SER A 1 98 ? 2.922 24.953 7.672 1.00 48.47 350 SER A N 1
ATOM 686 C CA . SER A 1 98 ? 3.579 25.545 8.837 1.00 49.40 350 SER A CA 1
ATOM 687 C C . SER A 1 98 ? 2.575 26.374 9.635 1.00 50.03 350 SER A C 1
ATOM 688 O O . SER A 1 98 ? 1.505 26.726 9.131 1.00 50.22 350 SER A O 1
ATOM 691 N N . GLU A 1 99 ? 2.930 26.678 10.881 1.00 50.76 351 GLU A N 1
ATOM 692 C CA . GLU A 1 99 ? 2.198 27.654 11.690 1.00 51.43 351 GLU A CA 1
ATOM 693 C C . GLU A 1 99 ? 3.165 28.469 12.550 1.00 51.83 351 GLU A C 1
ATOM 694 O O . GLU A 1 99 ? 4.369 28.197 12.574 1.00 51.92 351 GLU A O 1
ATOM 700 N N . ASN A 1 100 ? 2.637 29.476 13.241 1.00 52.36 352 ASN A N 1
ATOM 701 C CA . ASN A 1 100 ? 3.413 30.215 14.234 1.00 52.85 352 ASN A CA 1
ATOM 702 C C . ASN A 1 100 ? 3.149 29.737 15.659 1.00 53.18 352 ASN A C 1
ATOM 703 O O . ASN A 1 100 ? 4.056 29.727 16.495 1.00 53.19 352 ASN A O 1
ATOM 708 N N . LYS A 1 101 ? 1.907 29.333 15.927 1.00 53.58 353 LYS A N 1
ATOM 709 C CA . LYS A 1 101 ? 1.489 28.979 17.285 1.00 53.93 353 LYS A CA 1
ATOM 710 C C . LYS A 1 101 ? 1.071 27.517 17.444 1.00 54.14 353 LYS A C 1
ATOM 711 O O . LYS A 1 101 ? 1.064 26.749 16.477 1.00 54.14 353 LYS A O 1
ATOM 717 N N . ALA A 1 102 ? 0.717 27.149 18.675 1.00 54.39 354 ALA A N 1
ATOM 718 C CA . ALA A 1 102 ? 0.596 25.748 19.074 1.00 54.58 354 ALA A CA 1
ATOM 719 C C . ALA A 1 102 ? -0.840 25.228 19.085 1.00 54.75 354 ALA A C 1
ATOM 720 O O . ALA A 1 102 ? -1.778 25.960 19.411 1.00 54.74 354 ALA A O 1
ATOM 722 N N . ASN A 1 103 ? -0.992 23.953 18.729 1.00 54.96 355 ASN A N 1
ATOM 723 C CA . ASN A 1 103 ? -2.268 23.246 18.837 1.00 55.15 355 ASN A CA 1
ATOM 724 C C . ASN A 1 103 ? -2.073 21.775 19.224 1.00 55.23 355 ASN A C 1
ATOM 725 O O . ASN A 1 103 ? -1.775 20.929 18.377 1.00 55.28 355 ASN A O 1
ATOM 730 N N . GLN A 1 104 ? -2.230 21.485 20.515 1.00 55.32 356 GLN A N 1
ATOM 731 C CA . GLN A 1 104 ? -1.995 20.138 21.044 1.00 55.41 356 GLN A CA 1
ATOM 732 C C . GLN A 1 104 ? -3.139 19.167 20.738 1.00 55.35 356 GLN A C 1
ATOM 733 O O . GLN A 1 104 ? -2.923 17.957 20.646 1.00 55.36 356 GLN A O 1
ATOM 739 N N . GLN A 1 105 ? -4.347 19.706 20.581 1.00 55.30 357 GLN A N 1
ATOM 740 C CA . GLN A 1 105 ? -5.528 18.899 20.274 1.00 55.25 357 GLN A CA 1
ATOM 741 C C . GLN A 1 105 ? -5.421 18.253 18.894 1.00 55.13 357 GLN A C 1
ATOM 742 O O . GLN A 1 105 ? -5.780 17.085 18.717 1.00 55.15 357 GLN A O 1
ATOM 748 N N . SER A 1 106 ? -4.922 19.021 17.925 1.00 54.90 358 SER A N 1
ATOM 749 C CA . SER A 1 106 ? -4.703 18.524 16.567 1.00 54.64 358 SER A CA 1
ATOM 750 C C . SER A 1 106 ? -3.719 17.359 16.563 1.00 54.42 358 SER A C 1
ATOM 751 O O . SER A 1 106 ? -3.909 16.378 15.842 1.00 54.36 358 SER A O 1
ATOM 754 N N . CYS A 1 107 ? -2.674 17.475 17.382 1.00 54.10 359 CYS A N 1
ATOM 755 C CA . CYS A 1 107 ? -1.677 16.420 17.533 1.00 53.76 359 CYS A CA 1
ATOM 756 C C . CYS A 1 107 ? -2.237 15.192 18.250 1.00 53.38 359 CYS A C 1
ATOM 757 O O . CYS A 1 107 ? -1.873 14.066 17.927 1.00 53.33 359 CYS A O 1
ATOM 760 N N . GLU A 1 108 ? -3.121 15.416 19.221 1.00 52.89 360 GLU A N 1
ATOM 761 C CA . GLU A 1 108 ? -3.824 14.319 19.893 1.00 52.42 360 GLU A CA 1
ATOM 762 C C . GLU A 1 108 ? -4.711 13.550 18.914 1.00 51.91 360 GLU A C 1
ATOM 763 O O . GLU A 1 108 ? -4.833 12.326 19.001 1.00 51.86 360 GLU A O 1
ATOM 769 N N . ASN A 1 109 ? -5.325 14.280 17.985 1.00 51.26 361 ASN A N 1
ATOM 770 C CA . ASN A 1 109 ? -6.100 13.673 16.905 1.00 50.62 361 ASN A CA 1
ATOM 771 C C . ASN A 1 109 ? -5.216 12.945 15.894 1.00 50.06 361 ASN A C 1
ATOM 772 O O . ASN A 1 109 ? -5.593 11.892 15.377 1.00 50.09 361 ASN A O 1
ATOM 777 N N . LEU A 1 110 ? -4.042 13.511 15.620 1.00 49.23 362 LEU A N 1
ATOM 778 C CA . LEU A 1 110 ? -3.118 12.931 14.650 1.00 48.48 362 LEU A CA 1
ATOM 779 C C . LEU A 1 110 ? -2.335 11.755 15.218 1.00 47.88 362 LEU A C 1
ATOM 780 O O . LEU A 1 110 ? -2.401 10.650 14.680 1.00 47.91 362 LEU A O 1
ATOM 785 N N . PHE A 1 111 ? -1.596 11.997 16.301 1.00 47.06 363 PHE A N 1
ATOM 786 C CA . PHE A 1 111 ? -0.780 10.958 16.933 1.00 46.31 363 PHE A CA 1
ATOM 787 C C . PHE A 1 111 ? -1.554 9.656 17.116 1.00 45.74 363 PHE A C 1
ATOM 788 O O . PHE A 1 111 ? -1.137 8.607 16.622 1.00 45.65 363 PHE A O 1
ATOM 796 N N . ASN A 1 112 ? -2.691 9.736 17.807 1.00 44.91 364 ASN A N 1
ATOM 797 C CA . ASN A 1 112 ? -3.534 8.565 18.063 1.00 44.11 364 ASN A CA 1
ATOM 798 C C . ASN A 1 112 ? -3.975 7.852 16.784 1.00 43.34 364 ASN A C 1
ATOM 799 O O . ASN A 1 112 ? -4.115 6.628 16.767 1.00 43.48 364 ASN A O 1
ATOM 804 N N . SER A 1 113 ? -4.188 8.624 15.720 1.00 42.32 365 SER A N 1
ATOM 805 C CA . SER A 1 113 ? -4.602 8.070 14.434 1.00 41.28 365 SER A CA 1
ATOM 806 C C . SER A 1 113 ? -3.421 7.450 13.689 1.00 40.50 365 SER A C 1
ATOM 807 O O . SER A 1 113 ? -3.595 6.511 12.911 1.00 40.38 365 SER A O 1
ATOM 810 N N . LEU A 1 114 ? -2.228 7.992 13.924 1.00 39.39 366 LEU A N 1
ATOM 811 C CA . LEU A 1 114 ? -0.997 7.422 13.380 1.00 38.40 366 LEU A CA 1
ATOM 812 C C . LEU A 1 114 ? -0.605 6.153 14.131 1.00 37.69 366 LEU A C 1
ATOM 813 O O . LEU A 1 114 ? -0.135 5.186 13.525 1.00 37.40 366 LEU A O 1
ATOM 818 N N . TYR A 1 115 ? -0.812 6.159 15.449 1.00 36.66 367 TYR A N 1
ATOM 819 C CA . TYR A 1 115 ? -0.581 4.973 16.280 1.00 35.74 367 TYR A CA 1
ATOM 820 C C . TYR A 1 115 ? -1.559 3.846 15.948 1.00 34.59 367 TYR A C 1
ATOM 821 O O . TYR A 1 115 ? -1.342 2.699 16.332 1.00 34.56 367 TYR A O 1
ATOM 830 N N . ASP A 1 116 ? -2.635 4.182 15.241 1.00 33.03 368 ASP A N 1
ATOM 831 C CA . ASP A 1 116 ? -3.665 3.206 14.895 1.00 31.51 368 ASP A CA 1
ATOM 832 C C . ASP A 1 116 ? -3.415 2.493 13.566 1.00 30.11 368 ASP A C 1
ATOM 833 O O . ASP A 1 116 ? -4.272 1.739 13.091 1.00 30.26 368 ASP A O 1
ATOM 838 N N . THR A 1 117 ? -2.243 2.718 12.974 1.00 27.93 369 THR A N 1
ATOM 839 C CA . THR A 1 117 ? -1.940 2.175 11.649 1.00 25.81 369 THR A CA 1
ATOM 840 C C . THR A 1 117 ? -0.993 0.979 11.712 1.00 24.64 369 THR A C 1
ATOM 841 O O . THR A 1 117 ? -0.391 0.617 10.705 1.00 24.21 369 THR A O 1
ATOM 845 N N . GLU A 1 118 ? -0.858 0.377 12.891 1.00 23.30 370 GLU A N 1
ATOM 846 C CA . GLU A 1 118 ? 0.029 -0.781 13.056 1.00 22.09 370 GLU A CA 1
ATOM 847 C C . GLU A 1 118 ? -0.351 -1.936 12.128 1.00 20.93 370 GLU A C 1
ATOM 848 O O . GLU A 1 118 ? -1.516 -2.096 11.762 1.00 20.67 370 GLU A O 1
ATOM 854 N N . ILE A 1 119 ? 0.643 -2.746 11.775 1.00 19.33 371 ILE A N 1
ATOM 855 C CA . ILE A 1 119 ? 0.459 -3.857 10.843 1.00 18.15 371 ILE A CA 1
ATOM 856 C C . ILE A 1 119 ? 0.297 -5.157 11.625 1.00 17.05 371 ILE A C 1
ATOM 857 O O . ILE A 1 119 ? 1.111 -5.457 12.494 1.00 17.39 371 ILE A O 1
ATOM 862 N N . SER A 1 120 ? -0.740 -5.934 11.306 1.00 16.07 372 SER A N 1
ATOM 863 C CA . SER A 1 120 ? -1.031 -7.168 12.052 1.00 15.14 372 SER A CA 1
ATOM 864 C C . SER A 1 120 ? 0.125 -8.168 11.998 1.00 14.35 372 SER A C 1
ATOM 865 O O . SER A 1 120 ? 0.868 -8.220 11.013 1.00 14.09 372 SER A O 1
ATOM 868 N N . TYR A 1 121 ? 0.252 -8.992 13.038 1.00 14.00 373 TYR A N 1
ATOM 869 C CA . TYR A 1 121 ? 1.282 -10.034 13.049 1.00 13.95 373 TYR A CA 1
ATOM 870 C C . TYR A 1 121 ? 1.140 -11.001 11.876 1.00 13.67 373 TYR A C 1
ATOM 871 O O . TYR A 1 121 ? 2.139 -11.449 11.325 1.00 13.95 373 TYR A O 1
ATOM 880 N N . LYS A 1 122 ? -0.099 -11.343 11.519 1.00 13.52 374 LYS A N 1
ATOM 881 C CA . LYS A 1 122 ? -0.341 -12.223 10.368 1.00 12.79 374 LYS A CA 1
ATOM 882 C C . LYS A 1 122 ? 0.306 -11.644 9.110 1.00 12.72 374 LYS A C 1
ATOM 883 O O . LYS A 1 122 ? 0.974 -12.359 8.363 1.00 13.89 374 LYS A O 1
ATOM 889 N N . GLN A 1 123 ? 0.120 -10.343 8.901 1.00 13.00 375 GLN A N 1
ATOM 890 C CA . GLN A 1 123 ? 0.694 -9.642 7.747 1.00 12.40 375 GLN A CA 1
ATOM 891 C C . GLN A 1 123 ? 2.214 -9.611 7.767 1.00 13.24 375 GLN A C 1
ATOM 892 O O . GLN A 1 123 ? 2.869 -9.896 6.755 1.00 13.76 375 GLN A O 1
ATOM 898 N N . ILE A 1 124 ? 2.778 -9.227 8.912 1.00 13.55 376 ILE A N 1
ATOM 899 C CA . ILE A 1 124 ? 4.230 -9.204 9.092 1.00 13.97 376 ILE A CA 1
ATOM 900 C C . ILE A 1 124 ? 4.826 -10.578 8.817 1.00 14.47 376 ILE A C 1
ATOM 901 O O . ILE A 1 124 ? 5.811 -10.700 8.095 1.00 14.82 376 ILE A O 1
ATOM 906 N N . THR A 1 125 ? 4.207 -11.609 9.388 1.00 14.91 377 THR A N 1
ATOM 907 C CA . THR A 1 125 ? 4.706 -12.978 9.236 1.00 15.49 377 THR A CA 1
ATOM 908 C C . THR A 1 125 ? 4.605 -13.467 7.782 1.00 15.73 377 THR A C 1
ATOM 909 O O . THR A 1 125 ? 5.522 -14.124 7.281 1.00 16.03 377 THR A O 1
ATOM 913 N N . ASN A 1 126 ? 3.514 -13.123 7.094 1.00 15.76 378 ASN A N 1
ATOM 914 C CA . ASN A 1 126 ? 3.390 -13.449 5.668 1.00 16.00 378 ASN A CA 1
ATOM 915 C C . ASN A 1 126 ? 4.509 -12.807 4.848 1.00 15.85 378 ASN A C 1
ATOM 916 O O . ASN A 1 126 ? 5.129 -13.462 4.007 1.00 16.14 378 ASN A O 1
ATOM 921 N N . PHE A 1 127 ? 4.769 -11.532 5.124 1.00 15.63 379 PHE A N 1
ATOM 922 C CA . PHE A 1 127 ? 5.848 -10.792 4.480 1.00 15.26 379 PHE A CA 1
ATOM 923 C C . PHE A 1 127 ? 7.183 -11.460 4.757 1.00 15.21 379 PHE A C 1
ATOM 924 O O . PHE A 1 127 ? 7.945 -11.756 3.833 1.00 14.36 379 PHE A O 1
ATOM 932 N N . LEU A 1 128 ? 7.451 -11.706 6.033 1.00 14.62 380 LEU A N 1
ATOM 933 C CA . LEU A 1 128 ? 8.740 -12.255 6.452 1.00 15.65 380 LEU A CA 1
ATOM 934 C C . LEU A 1 128 ? 8.960 -13.634 5.854 1.00 15.92 380 LEU A C 1
ATOM 935 O O . LEU A 1 128 ? 10.037 -13.928 5.344 1.00 15.63 380 LEU A O 1
ATOM 940 N N . ARG A 1 129 ? 7.932 -14.480 5.908 1.00 15.98 381 ARG A N 1
ATOM 941 C CA . ARG A 1 129 ? 8.045 -15.827 5.362 1.00 17.27 381 ARG A CA 1
ATOM 942 C C . ARG A 1 129 ? 8.320 -15.793 3.867 1.00 17.22 381 ARG A C 1
ATOM 943 O O . ARG A 1 129 ? 9.118 -16.575 3.368 1.00 17.81 381 ARG A O 1
ATOM 951 N N . GLN A 1 130 ? 7.678 -14.873 3.147 1.00 17.32 382 GLN A N 1
ATOM 952 C CA . GLN A 1 130 ? 7.957 -14.749 1.717 1.00 17.70 382 GLN A CA 1
ATOM 953 C C . GLN A 1 130 ? 9.422 -14.399 1.452 1.00 17.63 382 GLN A C 1
ATOM 954 O O . GLN A 1 130 ? 10.056 -14.973 0.567 1.00 17.96 382 GLN A O 1
ATOM 960 N N . ILE A 1 131 ? 9.956 -13.455 2.218 1.00 17.02 383 ILE A N 1
ATOM 961 C CA . ILE A 1 131 ? 11.340 -13.029 2.047 1.00 16.56 383 ILE A CA 1
ATOM 962 C C . ILE A 1 131 ? 12.295 -14.194 2.300 1.00 16.97 383 ILE A C 1
ATOM 963 O O . ILE A 1 131 ? 13.227 -14.420 1.527 1.00 16.67 383 ILE A O 1
ATOM 968 N N . ILE A 1 132 ? 12.051 -14.935 3.377 1.00 16.59 384 ILE A N 1
ATOM 969 C CA . ILE A 1 132 ? 12.935 -16.035 3.747 1.00 17.29 384 ILE A CA 1
ATOM 970 C C . ILE A 1 132 ? 12.842 -17.181 2.740 1.00 18.03 384 ILE A C 1
ATOM 971 O O . ILE A 1 132 ? 13.871 -17.734 2.333 1.00 17.87 384 ILE A O 1
ATOM 976 N N . GLN A 1 133 ? 11.622 -17.507 2.309 1.00 18.12 385 GLN A N 1
ATOM 977 C CA . GLN A 1 133 ? 11.433 -18.496 1.242 1.00 18.93 385 GLN A CA 1
ATOM 978 C C . GLN A 1 133 ? 12.161 -18.076 -0.040 1.00 18.67 385 GLN A C 1
ATOM 979 O O . GLN A 1 133 ? 12.861 -18.879 -0.651 1.00 18.59 385 GLN A O 1
ATOM 985 N N . ASN A 1 134 ? 12.027 -16.805 -0.421 1.00 18.48 386 ASN A N 1
ATOM 986 C CA . ASN A 1 134 ? 12.633 -16.324 -1.661 1.00 18.56 386 ASN A CA 1
ATOM 987 C C . ASN A 1 134 ? 14.152 -16.235 -1.588 1.00 18.22 386 ASN A C 1
ATOM 988 O O . ASN A 1 134 ? 14.834 -16.482 -2.585 1.00 18.47 386 ASN A O 1
ATOM 993 N N . CYS A 1 135 ? 14.681 -15.913 -0.407 1.00 17.46 387 CYS A N 1
ATOM 994 C CA . CYS A 1 135 ? 16.091 -15.533 -0.291 1.00 17.38 387 CYS A CA 1
ATOM 995 C C . CYS A 1 135 ? 17.015 -16.544 0.379 1.00 17.11 387 CYS A C 1
ATOM 996 O O . CYS A 1 135 ? 18.222 -16.490 0.170 1.00 17.56 387 CYS A O 1
ATOM 999 N N . VAL A 1 136 ? 16.465 -17.445 1.194 1.00 16.43 388 VAL A N 1
ATOM 1000 C CA . VAL A 1 136 ? 17.298 -18.430 1.901 1.00 15.96 388 VAL A CA 1
ATOM 1001 C C . VAL A 1 136 ? 17.061 -19.785 1.264 1.00 15.99 388 VAL A C 1
ATOM 1002 O O . VAL A 1 136 ? 15.943 -20.298 1.301 1.00 16.17 388 VAL A O 1
ATOM 1006 N N . PRO A 1 137 ? 18.105 -20.354 0.635 1.00 16.42 389 PRO A N 1
ATOM 1007 C CA . PRO A 1 137 ? 17.951 -21.654 -0.031 1.00 16.63 389 PRO A CA 1
ATOM 1008 C C . PRO A 1 137 ? 17.454 -22.689 0.968 1.00 16.96 389 PRO A C 1
ATOM 1009 O O . PRO A 1 137 ? 17.986 -22.767 2.084 1.00 17.35 389 PRO A O 1
ATOM 1013 N N . ASN A 1 138 ? 16.425 -23.460 0.612 1.00 17.36 390 ASN A N 1
ATOM 1014 C CA . ASN A 1 138 ? 15.845 -24.373 1.611 1.00 17.85 390 ASN A CA 1
ATOM 1015 C C . ASN A 1 138 ? 16.768 -25.523 2.024 1.00 17.27 390 ASN A C 1
ATOM 1016 O O . ASN A 1 138 ? 16.622 -26.081 3.117 1.00 16.27 390 ASN A O 1
ATOM 1021 N N . GLN A 1 139 ? 17.755 -25.825 1.182 1.00 16.42 391 GLN A N 1
ATOM 1022 C CA . GLN A 1 139 ? 18.749 -26.849 1.513 1.00 16.11 391 GLN A CA 1
ATOM 1023 C C . GLN A 1 139 ? 19.772 -26.379 2.546 1.00 16.04 391 GLN A C 1
ATOM 1024 O O . GLN A 1 139 ? 20.528 -27.196 3.081 1.00 15.59 391 GLN A O 1
ATOM 1030 N N . LEU A 1 140 ? 19.778 -25.082 2.871 1.00 15.92 392 LEU A N 1
ATOM 1031 C CA . LEU A 1 140 ? 20.639 -24.617 3.972 1.00 16.18 392 LEU A CA 1
ATOM 1032 C C . LEU A 1 140 ? 20.292 -25.356 5.269 1.00 16.38 392 LEU A C 1
ATOM 1033 O O . LEU A 1 140 ? 21.178 -25.855 5.954 1.00 16.31 392 LEU A O 1
ATOM 1038 N N . LEU A 1 141 ? 18.998 -25.429 5.593 1.00 16.46 393 LEU A N 1
ATOM 1039 C CA . LEU A 1 141 ? 18.553 -26.163 6.783 1.00 16.85 393 LEU A CA 1
ATOM 1040 C C . LEU A 1 141 ? 18.080 -27.583 6.478 1.00 16.74 393 LEU A C 1
ATOM 1041 O O . LEU A 1 141 ? 17.901 -28.384 7.399 1.00 16.98 393 LEU A O 1
ATOM 1046 N N . GLY A 1 142 ? 17.856 -27.881 5.201 1.00 16.83 394 GLY A N 1
ATOM 1047 C CA . GLY A 1 142 ? 17.131 -29.096 4.801 1.00 16.70 394 GLY A CA 1
ATOM 1048 C C . GLY A 1 142 ? 15.672 -28.754 4.550 1.00 17.26 394 GLY A C 1
ATOM 1049 O O . GLY A 1 142 ? 15.087 -27.965 5.296 1.00 17.01 394 GLY A O 1
ATOM 1050 N N . LYS A 1 143 ? 15.087 -29.338 3.503 1.00 17.40 395 LYS A N 1
ATOM 1051 C CA . LYS A 1 143 ? 13.730 -28.965 3.061 1.00 17.96 395 LYS A CA 1
ATOM 1052 C C . LYS A 1 143 ? 12.665 -29.034 4.164 1.00 18.08 395 LYS A C 1
ATOM 1053 O O . LYS A 1 143 ? 11.872 -28.102 4.323 1.00 17.87 395 LYS A O 1
ATOM 1059 N N . LYS A 1 144 ? 12.647 -30.133 4.913 1.00 17.58 396 LYS A N 1
ATOM 1060 C CA . LYS A 1 144 ? 11.651 -30.315 5.971 1.00 17.26 396 LYS A CA 1
ATOM 1061 C C . LYS A 1 144 ? 11.960 -29.425 7.166 1.00 17.03 396 LYS A C 1
ATOM 1062 O O . LYS A 1 144 ? 11.060 -28.806 7.737 1.00 17.52 396 LYS A O 1
ATOM 1068 N N . ASN A 1 145 ? 13.240 -29.337 7.527 1.00 16.48 397 ASN A N 1
ATOM 1069 C CA . ASN A 1 145 ? 13.649 -28.443 8.609 1.00 15.54 397 ASN A CA 1
ATOM 1070 C C . ASN A 1 145 ? 13.298 -27.005 8.284 1.00 15.68 397 ASN A C 1
ATOM 1071 O O . ASN A 1 145 ? 12.920 -26.235 9.172 1.00 15.57 397 ASN A O 1
ATOM 1076 N N . PHE A 1 146 ? 13.434 -26.645 7.012 1.00 15.70 398 PHE A N 1
ATOM 1077 C CA . PHE A 1 146 ? 13.173 -25.274 6.580 1.00 16.77 398 PHE A CA 1
ATOM 1078 C C . PHE A 1 146 ? 11.707 -24.913 6.828 1.00 17.43 398 PHE A C 1
ATOM 1079 O O . PHE A 1 146 ? 11.399 -23.799 7.254 1.00 16.85 398 PHE A O 1
ATOM 1087 N N . LYS A 1 147 ? 10.807 -25.865 6.580 1.00 17.31 399 LYS A N 1
ATOM 1088 C CA . LYS A 1 147 ? 9.382 -25.625 6.812 1.00 18.33 399 LYS A CA 1
ATOM 1089 C C . LYS A 1 147 ? 9.087 -25.434 8.302 1.00 17.85 399 LYS A C 1
ATOM 1090 O O . LYS A 1 147 ? 8.281 -24.568 8.679 1.00 18.08 399 LYS A O 1
ATOM 1096 N N . VAL A 1 148 ? 9.775 -26.204 9.144 1.00 16.84 400 VAL A N 1
ATOM 1097 C CA . VAL A 1 148 ? 9.667 -26.049 10.597 1.00 17.23 400 VAL A CA 1
ATOM 1098 C C . VAL A 1 148 ? 10.093 -24.634 11.007 1.00 17.26 400 VAL A C 1
ATOM 1099 O O . VAL A 1 148 ? 9.412 -23.973 11.793 1.00 17.83 400 VAL A O 1
ATOM 1103 N N . PHE A 1 149 ? 11.237 -24.206 10.498 1.00 16.69 401 PHE A N 1
ATOM 1104 C CA . PHE A 1 149 ? 11.749 -22.854 10.743 1.00 16.54 401 PHE A CA 1
ATOM 1105 C C . PHE A 1 149 ? 10.718 -21.770 10.406 1.00 16.46 401 PHE A C 1
ATOM 1106 O O . PHE A 1 149 ? 10.428 -20.883 11.230 1.00 16.32 401 PHE A O 1
ATOM 1114 N N . LEU A 1 150 ? 10.169 -21.843 9.197 1.00 16.85 402 LEU A N 1
ATOM 1115 C CA . LEU A 1 150 ? 9.162 -20.874 8.742 1.00 18.04 402 LEU A CA 1
ATOM 1116 C C . LEU A 1 150 ? 7.949 -20.863 9.663 1.00 18.56 402 LEU A C 1
ATOM 1117 O O . LEU A 1 150 ? 7.408 -19.800 9.978 1.00 19.22 402 LEU A O 1
ATOM 1122 N N . GLU A 1 151 ? 7.528 -22.045 10.104 1.00 18.75 403 GLU A N 1
ATOM 1123 C CA . GLU A 1 151 ? 6.376 -22.158 11.004 1.00 20.13 403 GLU A CA 1
ATOM 1124 C C . GLU A 1 151 ? 6.599 -21.393 12.308 1.00 19.99 403 GLU A C 1
ATOM 1125 O O . GLU A 1 151 ? 5.665 -20.834 12.874 1.00 21.46 403 GLU A O 1
ATOM 1131 N N . LYS A 1 152 ? 7.838 -21.363 12.774 1.00 19.19 404 LYS A N 1
ATOM 1132 C CA . LYS A 1 152 ? 8.146 -20.773 14.067 1.00 18.53 404 LYS A CA 1
ATOM 1133 C C . LYS A 1 152 ? 8.250 -19.251 14.004 1.00 17.50 404 LYS A C 1
ATOM 1134 O O . LYS A 1 152 ? 8.343 -18.584 15.036 1.00 17.58 404 LYS A O 1
ATOM 1140 N N . LEU A 1 153 ? 8.237 -18.700 12.797 1.00 17.05 405 LEU A N 1
ATOM 1141 C CA . LEU A 1 153 ? 8.417 -17.253 12.644 1.00 16.24 405 LEU A CA 1
ATOM 1142 C C . LEU A 1 153 ? 7.247 -16.422 13.161 1.00 16.19 405 LEU A C 1
ATOM 1143 O O . LEU A 1 153 ? 7.445 -15.269 13.551 1.00 15.41 405 LEU A O 1
ATOM 1148 N N . TYR A 1 154 ? 6.040 -16.994 13.188 1.00 16.37 406 TYR A N 1
ATOM 1149 C CA . TYR A 1 154 ? 4.909 -16.258 13.752 1.00 16.95 406 TYR A CA 1
ATOM 1150 C C . TYR A 1 154 ? 5.182 -15.950 15.214 1.00 16.41 406 TYR A C 1
ATOM 1151 O O . TYR A 1 154 ? 5.018 -14.805 15.661 1.00 16.63 406 TYR A O 1
ATOM 1160 N N . GLU A 1 155 ? 5.587 -16.976 15.961 1.00 16.22 407 GLU A N 1
ATOM 1161 C CA . GLU A 1 155 ? 5.912 -16.795 17.366 1.00 17.00 407 GLU A CA 1
ATOM 1162 C C . GLU A 1 155 ? 6.991 -15.735 17.519 1.00 16.02 407 GLU A C 1
ATOM 1163 O O . GLU A 1 155 ? 6.864 -14.836 18.336 1.00 16.23 407 GLU A O 1
ATOM 1169 N N . PHE A 1 156 ? 8.039 -15.829 16.709 1.00 15.70 408 PHE A N 1
ATOM 1170 C CA . PHE A 1 156 ? 9.096 -14.823 16.742 1.00 15.83 408 PHE A CA 1
ATOM 1171 C C . PHE A 1 156 ? 8.535 -13.417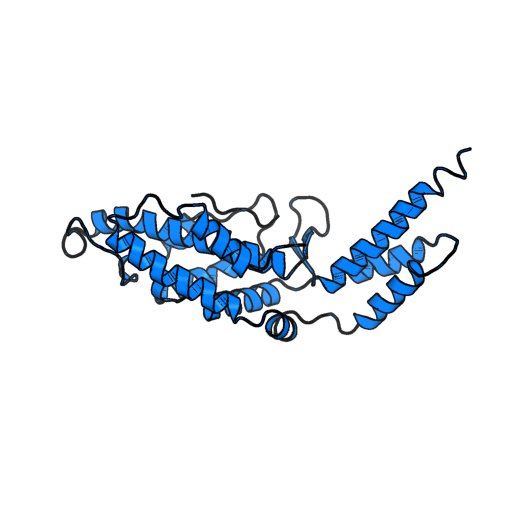 16.554 1.00 15.74 408 PHE A C 1
ATOM 1172 O O . PHE A 1 156 ? 8.862 -12.498 17.305 1.00 16.31 408 PHE A O 1
ATOM 1180 N N . VAL A 1 157 ? 7.680 -13.257 15.551 1.00 15.11 409 VAL A N 1
ATOM 1181 C CA . VAL A 1 157 ? 7.139 -11.942 15.202 1.00 15.03 409 VAL A CA 1
ATOM 1182 C C . VAL A 1 157 ? 6.334 -11.307 16.355 1.00 16.03 409 VAL A C 1
ATOM 1183 O O . VAL A 1 157 ? 6.458 -10.109 16.615 1.00 16.11 409 VAL A O 1
ATOM 1187 N N . GLN A 1 158 ? 5.548 -12.120 17.058 1.00 17.25 410 GLN A N 1
ATOM 1188 C CA . GLN A 1 158 ? 4.662 -11.624 18.115 1.00 18.67 410 GLN A CA 1
ATOM 1189 C C . GLN A 1 158 ? 5.307 -11.491 19.506 1.00 19.69 410 GLN A C 1
ATOM 1190 O O . GLN A 1 158 ? 4.689 -10.962 20.435 1.00 20.06 410 GLN A O 1
ATOM 1196 N N . MET A 1 159 ? 6.537 -11.971 19.650 1.00 21.07 411 MET A N 1
ATOM 1197 C CA . MET A 1 159 ? 7.199 -11.958 20.948 1.00 23.03 411 MET A CA 1
ATOM 1198 C C . MET A 1 159 ? 7.411 -10.554 21.484 1.00 23.29 411 MET A C 1
ATOM 1199 O O . MET A 1 159 ? 7.972 -9.696 20.799 1.00 24.51 411 MET A O 1
ATOM 1204 N N . LYS A 1 160 ? 7.005 -10.350 22.730 1.00 23.45 412 LYS A N 1
ATOM 1205 C CA . LYS A 1 160 ? 7.190 -9.079 23.421 1.00 23.50 412 LYS A CA 1
ATOM 1206 C C . LYS A 1 160 ? 8.638 -8.889 23.868 1.00 23.11 412 LYS A C 1
ATOM 1207 O O . LYS A 1 160 ? 9.431 -9.831 23.845 1.00 22.41 412 LYS A O 1
ATOM 1213 N N . ARG A 1 161 ? 8.985 -7.660 24.248 1.00 23.01 413 ARG A N 1
ATOM 1214 C CA . ARG A 1 161 ? 10.290 -7.389 24.841 1.00 23.46 413 ARG A CA 1
ATOM 1215 C C . ARG A 1 161 ? 10.433 -8.277 26.074 1.00 23.27 413 ARG A C 1
ATOM 1216 O O . ARG A 1 161 ? 9.440 -8.581 26.739 1.00 23.70 413 ARG A O 1
ATOM 1224 N N . PHE A 1 162 ? 11.662 -8.700 26.363 1.00 23.23 414 PHE A N 1
ATOM 1225 C CA . PHE A 1 162 ? 11.957 -9.581 27.505 1.00 23.03 414 PHE A CA 1
ATOM 1226 C C . PHE A 1 162 ? 11.553 -11.036 27.271 1.00 23.00 414 PHE A C 1
ATOM 1227 O O . PHE A 1 162 ? 11.851 -11.897 28.099 1.00 23.49 414 PHE A O 1
ATOM 1235 N N . GLU A 1 163 ? 10.845 -11.297 26.169 1.00 22.55 415 GLU A N 1
ATOM 1236 C CA . GLU A 1 163 ? 10.544 -12.666 25.736 1.00 22.49 415 GLU A CA 1
ATOM 1237 C C . GLU A 1 163 ? 11.543 -13.080 24.664 1.00 21.99 415 GLU A C 1
ATOM 1238 O O . GLU A 1 163 ? 11.983 -12.251 23.869 1.00 21.15 415 GLU A O 1
ATOM 1244 N N . ASN A 1 164 ? 11.893 -14.361 24.637 1.00 21.61 416 ASN A N 1
ATOM 1245 C CA . ASN A 1 164 ? 12.757 -14.880 23.583 1.00 22.05 416 ASN A CA 1
ATOM 1246 C C . ASN A 1 164 ? 12.472 -16.345 23.280 1.00 21.98 416 ASN A C 1
ATOM 1247 O O . ASN A 1 164 ? 11.958 -17.082 24.129 1.00 22.32 416 ASN A O 1
ATOM 1252 N N . GLN A 1 165 ? 12.766 -16.742 22.049 1.00 21.54 417 GLN A N 1
ATOM 1253 C CA . GLN A 1 165 ? 12.814 -18.142 21.692 1.00 21.36 417 GLN A CA 1
ATOM 1254 C C . GLN A 1 165 ? 14.185 -18.680 22.049 1.00 21.58 417 GLN A C 1
ATOM 1255 O O . GLN A 1 165 ? 15.155 -17.918 22.141 1.00 21.66 417 GLN A O 1
ATOM 1261 N N . LYS A 1 166 ? 14.248 -19.984 22.285 1.00 21.72 418 LYS A N 1
ATOM 1262 C CA . LYS A 1 166 ? 15.510 -20.690 22.475 1.00 22.31 418 LYS A CA 1
ATOM 1263 C C . LYS A 1 166 ? 15.802 -21.477 21.205 1.00 21.70 418 LYS A C 1
ATOM 1264 O O . LYS A 1 166 ? 14.879 -21.895 20.519 1.00 20.82 418 LYS A O 1
ATOM 1270 N N . VAL A 1 167 ? 17.083 -21.686 20.903 1.00 21.44 419 VAL A N 1
ATOM 1271 C CA . VAL A 1 167 ? 17.480 -22.514 19.761 1.00 22.15 419 VAL A CA 1
ATOM 1272 C C . VAL A 1 167 ? 16.832 -23.894 19.841 1.00 21.81 419 VAL A C 1
ATOM 1273 O O . VAL A 1 167 ? 16.389 -24.439 18.832 1.00 21.37 419 VAL A O 1
ATOM 1277 N N . LEU A 1 168 ? 16.743 -24.433 21.055 1.00 22.33 420 LEU A N 1
ATOM 1278 C CA . LEU A 1 168 ? 16.088 -25.721 21.282 1.00 23.30 420 LEU A CA 1
ATOM 1279 C C . LEU A 1 168 ? 14.635 -25.742 20.813 1.00 23.31 420 LEU A C 1
ATOM 1280 O O . LEU A 1 168 ? 14.148 -26.785 20.390 1.00 24.05 420 LEU A O 1
ATOM 1285 N N . ASP A 1 169 ? 13.964 -24.587 20.862 1.00 23.11 421 ASP A N 1
ATOM 1286 C CA . ASP A 1 169 ? 12.578 -24.447 20.375 1.00 23.17 421 ASP A CA 1
ATOM 1287 C C . ASP A 1 169 ? 12.472 -24.778 18.886 1.00 23.07 421 ASP A C 1
ATOM 1288 O O . ASP A 1 169 ? 11.432 -25.240 18.414 1.00 23.30 421 ASP A O 1
ATOM 1293 N N . TYR A 1 170 ? 13.545 -24.511 18.148 1.00 22.12 422 TYR A N 1
ATOM 1294 C CA . TYR A 1 170 ? 13.596 -24.811 16.725 1.00 21.96 422 TYR A CA 1
ATOM 1295 C C . TYR A 1 170 ? 14.071 -26.231 16.498 1.00 22.75 422 TYR A C 1
ATOM 1296 O O . TYR A 1 170 ? 13.397 -27.023 15.838 1.00 22.93 422 TYR A O 1
ATOM 1305 N N . ILE A 1 171 ? 15.234 -26.559 17.053 1.00 23.17 423 ILE A N 1
ATOM 1306 C CA . ILE A 1 171 ? 15.935 -27.769 16.632 1.00 24.50 423 ILE A CA 1
ATOM 1307 C C . ILE A 1 171 ? 15.344 -29.062 17.194 1.00 24.73 423 ILE A C 1
ATOM 1308 O O . ILE A 1 171 ? 15.552 -30.134 16.625 1.00 24.61 423 ILE A O 1
ATOM 1313 N N . CYS A 1 172 ? 14.579 -28.961 18.283 1.00 25.17 424 CYS A N 1
ATOM 1314 C CA . CYS A 1 172 ? 13.906 -30.141 18.848 1.00 26.15 424 CYS A CA 1
ATOM 1315 C C . CYS A 1 172 ? 12.889 -30.742 17.876 1.00 25.48 424 CYS A C 1
ATOM 1316 O O . CYS A 1 172 ? 12.517 -31.910 18.001 1.00 26.05 424 CYS A O 1
ATOM 1319 N N . PHE A 1 173 ? 12.446 -29.937 16.912 1.00 24.70 425 PHE A N 1
ATOM 1320 C CA . PHE A 1 173 ? 11.483 -30.378 15.912 1.00 24.02 425 PHE A CA 1
ATOM 1321 C C . PHE A 1 173 ? 12.147 -30.611 14.549 1.00 22.51 425 PHE A C 1
ATOM 1322 O O . PHE A 1 173 ? 11.474 -30.881 13.548 1.00 22.72 425 PHE A O 1
ATOM 1330 N N . MET A 1 174 ? 13.471 -30.544 14.527 1.00 20.11 426 MET A N 1
ATOM 1331 C CA . MET A 1 174 ? 14.217 -30.733 13.295 1.00 19.04 426 MET A CA 1
ATOM 1332 C C . MET A 1 174 ? 15.001 -32.033 13.334 1.00 18.66 426 MET A C 1
ATOM 1333 O O . MET A 1 174 ? 15.061 -32.696 14.366 1.00 18.55 426 MET A O 1
ATOM 1338 N N . ASP A 1 175 ? 15.594 -32.382 12.196 1.00 18.11 427 ASP A N 1
ATOM 1339 C CA . ASP A 1 175 ? 16.260 -33.664 12.008 1.00 18.36 427 ASP A CA 1
ATOM 1340 C C . ASP A 1 175 ? 17.545 -33.399 11.234 1.00 17.88 427 ASP A C 1
ATOM 1341 O O . ASP A 1 175 ? 17.498 -32.918 10.103 1.00 17.42 427 ASP A O 1
ATOM 1346 N N . VAL A 1 176 ? 18.696 -33.693 11.840 1.00 17.84 428 VAL A N 1
ATOM 1347 C CA . VAL A 1 176 ? 19.970 -33.455 11.151 1.00 17.63 428 VAL A CA 1
ATOM 1348 C C . VAL A 1 176 ? 20.104 -34.303 9.891 1.00 17.03 428 VAL A C 1
ATOM 1349 O O . VAL A 1 176 ? 20.846 -33.949 8.988 1.00 17.18 428 VAL A O 1
ATOM 1353 N N . PHE A 1 177 ? 19.360 -35.408 9.825 1.00 17.15 429 PHE A N 1
ATOM 1354 C CA . PHE A 1 177 ? 19.399 -36.276 8.649 1.00 17.22 429 PHE A CA 1
ATOM 1355 C C . PHE A 1 177 ? 18.626 -35.679 7.472 1.00 17.36 429 PHE A C 1
ATOM 1356 O O . PHE A 1 177 ? 18.664 -36.202 6.368 1.00 18.28 429 PHE A O 1
ATOM 1364 N N . ASP A 1 178 ? 17.940 -34.566 7.714 1.00 17.37 430 ASP A N 1
ATOM 1365 C CA . ASP A 1 178 ? 17.258 -33.850 6.648 1.00 17.46 430 ASP A CA 1
ATOM 1366 C C . ASP A 1 178 ? 18.240 -32.939 5.899 1.00 17.48 430 ASP A C 1
ATOM 1367 O O . ASP A 1 178 ? 17.963 -32.492 4.774 1.00 18.08 430 ASP A O 1
ATOM 1372 N N . VAL A 1 179 ? 19.381 -32.657 6.526 1.00 16.92 431 VAL A N 1
ATOM 1373 C CA . VAL A 1 179 ? 20.406 -31.813 5.919 1.00 17.33 431 VAL A CA 1
ATOM 1374 C C . VAL A 1 179 ? 21.263 -32.668 5.004 1.00 17.70 431 VAL A C 1
ATOM 1375 O O . VAL A 1 179 ? 21.731 -33.732 5.423 1.00 18.25 431 VAL A O 1
ATOM 1379 N N . GLU A 1 180 ? 21.480 -32.192 3.773 1.00 17.05 432 GLU A N 1
ATOM 1380 C CA . GLU A 1 180 ? 22.169 -32.969 2.732 1.00 17.51 432 GLU A CA 1
ATOM 1381 C C . GLU A 1 180 ? 23.670 -32.699 2.628 1.00 16.74 432 GLU A C 1
ATOM 1382 O O . GLU A 1 180 ? 24.400 -33.523 2.070 1.00 17.18 432 GLU A O 1
ATOM 1388 N N . TRP A 1 181 ? 24.124 -31.550 3.130 1.00 15.99 433 TRP A N 1
ATOM 1389 C CA . TRP A 1 181 ? 25.487 -31.067 2.848 1.00 15.90 433 TRP A CA 1
ATOM 1390 C C . TRP A 1 181 ? 26.504 -31.200 3.980 1.00 15.67 433 TRP A C 1
ATOM 1391 O O . TRP A 1 181 ? 27.671 -30.819 3.814 1.00 15.65 433 TRP A O 1
ATOM 1402 N N . PHE A 1 182 ? 26.086 -31.730 5.127 1.00 15.20 434 PHE A N 1
ATOM 1403 C CA . PHE A 1 182 ? 27.014 -31.913 6.234 1.00 15.50 434 PHE A CA 1
ATOM 1404 C C . PHE A 1 182 ? 28.111 -32.887 5.839 1.00 14.72 434 PHE A C 1
ATOM 1405 O O . PHE A 1 182 ? 27.907 -33.789 4.999 1.00 14.78 434 PHE A O 1
ATOM 1413 N N . VAL A 1 183 ? 29.275 -32.695 6.443 1.00 14.26 435 VAL A N 1
ATOM 1414 C CA . VAL A 1 183 ? 30.425 -33.560 6.217 1.00 13.79 435 VAL A CA 1
ATOM 1415 C C . VAL A 1 183 ? 30.637 -34.405 7.467 1.00 13.94 435 VAL A C 1
ATOM 1416 O O . VAL A 1 183 ? 30.965 -33.883 8.540 1.00 13.74 435 VAL A O 1
ATOM 1420 N N . ASP A 1 184 ? 30.415 -35.703 7.320 1.00 13.25 436 ASP A N 1
ATOM 1421 C CA . ASP A 1 184 ? 30.534 -36.675 8.409 1.00 13.01 436 ASP A CA 1
ATOM 1422 C C . ASP A 1 184 ? 32.001 -37.082 8.599 1.00 12.63 436 ASP A C 1
ATOM 1423 O O . ASP A 1 184 ? 32.400 -38.213 8.289 1.00 11.72 436 ASP A O 1
ATOM 1428 N N . LEU A 1 185 ? 32.804 -36.149 9.113 1.00 13.37 437 LEU A N 1
ATOM 1429 C CA . LEU A 1 185 ? 34.260 -36.345 9.177 1.00 14.35 437 LEU A CA 1
ATOM 1430 C C . LEU A 1 185 ? 34.651 -37.603 9.949 1.00 14.61 437 LEU A C 1
ATOM 1431 O O . LEU A 1 185 ? 35.623 -38.287 9.599 1.00 14.30 437 LEU A O 1
ATOM 1436 N N . LYS A 1 186 ? 33.883 -37.910 10.993 1.00 15.05 438 LYS A N 1
ATOM 1437 C CA . LYS A 1 186 ? 34.192 -39.026 11.890 1.00 15.84 438 LYS A CA 1
ATOM 1438 C C . LYS A 1 186 ? 33.591 -40.352 11.432 1.00 15.13 438 LYS A C 1
ATOM 1439 O O . LYS A 1 186 ? 33.764 -41.379 12.101 1.00 14.82 438 LYS A O 1
ATOM 1445 N N . ASN A 1 187 ? 32.892 -40.332 10.296 1.00 14.76 439 ASN A N 1
ATOM 1446 C CA . ASN A 1 187 ? 32.273 -41.542 9.742 1.00 14.71 439 ASN A CA 1
ATOM 1447 C C . ASN A 1 187 ? 31.332 -42.204 10.760 1.00 14.85 439 ASN A C 1
ATOM 1448 O O . ASN A 1 187 ? 31.433 -43.408 11.056 1.00 14.69 439 ASN A O 1
ATOM 1453 N N . GLN A 1 188 ? 30.424 -41.392 11.290 1.00 15.28 440 GLN A N 1
ATOM 1454 C CA . GLN A 1 188 ? 29.506 -41.812 12.341 1.00 16.07 440 GLN A CA 1
ATOM 1455 C C . GLN A 1 188 ? 28.048 -41.816 11.876 1.00 15.89 440 GLN A C 1
ATOM 1456 O O . GLN A 1 188 ? 27.195 -42.398 12.534 1.00 16.07 440 GLN A O 1
ATOM 1462 N N . LYS A 1 189 ? 27.775 -41.197 10.726 1.00 16.10 441 LYS A N 1
ATOM 1463 C CA . LYS A 1 189 ? 26.388 -41.000 10.253 1.00 16.37 441 LYS A CA 1
ATOM 1464 C C . LYS A 1 189 ? 25.639 -42.315 10.028 1.00 17.14 441 LYS A C 1
ATOM 1465 O O . LYS A 1 189 ? 24.468 -42.452 10.396 1.00 17.03 441 LYS A O 1
ATOM 1471 N N . PHE A 1 190 ? 26.324 -43.275 9.421 1.00 17.99 442 PHE A N 1
ATOM 1472 C CA . PHE A 1 190 ? 25.681 -44.474 8.891 1.00 19.43 442 PHE A CA 1
ATOM 1473 C C . PHE A 1 190 ? 25.612 -45.580 9.946 1.00 20.38 442 PHE A C 1
ATOM 1474 O O . PHE A 1 190 ? 24.806 -46.515 9.821 1.00 21.21 442 PHE A O 1
ATOM 1482 N N . THR A 1 191 ? 26.450 -45.475 10.983 1.00 21.34 443 THR A N 1
ATOM 1483 C CA . THR A 1 191 ? 26.551 -46.529 12.011 1.00 22.09 443 THR A CA 1
ATOM 1484 C C . THR A 1 191 ? 26.420 -46.052 13.465 1.00 22.05 443 THR A C 1
ATOM 1485 O O . THR A 1 191 ? 26.118 -46.853 14.352 1.00 21.99 443 THR A O 1
ATOM 1489 N N . GLN A 1 192 ? 26.688 -44.772 13.716 1.00 22.08 444 GLN A N 1
ATOM 1490 C 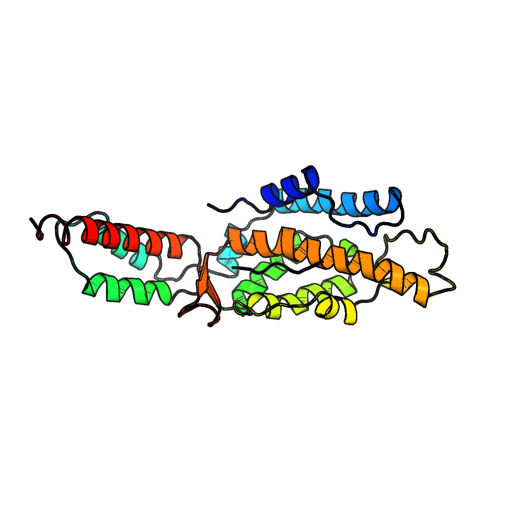CA . GLN A 1 192 ? 26.664 -44.236 15.086 1.00 22.42 444 GLN A CA 1
ATOM 1491 C C . GLN A 1 192 ? 25.797 -42.974 15.185 1.00 22.41 444 GLN A C 1
ATOM 1492 O O . GLN A 1 192 ? 26.287 -41.887 15.537 1.00 22.01 444 GLN A O 1
ATOM 1498 N N . LYS A 1 193 ? 24.507 -43.148 14.876 1.00 22.52 445 LYS A N 1
ATOM 1499 C CA . LYS A 1 193 ? 23.526 -42.058 14.750 1.00 22.75 445 LYS A CA 1
ATOM 1500 C C . LYS A 1 193 ? 23.631 -40.999 15.838 1.00 22.00 445 LYS A C 1
ATOM 1501 O O . LYS A 1 193 ? 23.670 -39.804 15.549 1.00 21.73 445 LYS A O 1
ATOM 1507 N N . ARG A 1 194 ? 23.640 -41.445 17.092 1.00 21.25 446 ARG A N 1
ATOM 1508 C CA . ARG A 1 194 ? 23.534 -40.536 18.226 1.00 20.33 446 ARG A CA 1
ATOM 1509 C C . ARG A 1 194 ? 24.713 -39.582 18.313 1.00 19.59 446 ARG A C 1
ATOM 1510 O O . ARG A 1 194 ? 24.539 -38.407 18.625 1.00 18.94 446 ARG A O 1
ATOM 1518 N N . LYS A 1 195 ? 25.909 -40.082 18.008 1.00 18.82 447 LYS A N 1
ATOM 1519 C CA . LYS A 1 195 ? 27.108 -39.246 18.030 1.00 18.44 447 LYS A CA 1
ATOM 1520 C C . LYS A 1 195 ? 27.044 -38.203 16.922 1.00 17.82 447 LYS A C 1
ATOM 1521 O O . LYS A 1 195 ? 27.328 -37.026 17.147 1.00 17.41 447 LYS A O 1
ATOM 1527 N N . TYR A 1 196 ? 26.656 -38.648 15.729 1.00 17.33 448 TYR A N 1
ATOM 1528 C CA . TYR A 1 196 ? 26.462 -37.763 14.587 1.00 17.29 448 TYR A CA 1
ATOM 1529 C C . TYR A 1 196 ? 25.451 -36.675 14.917 1.00 17.21 448 TYR A C 1
ATOM 1530 O O . TYR A 1 196 ? 25.704 -35.494 14.689 1.00 17.44 448 TYR A O 1
ATOM 1539 N N . ILE A 1 197 ? 24.304 -37.080 15.450 1.00 17.05 449 ILE A N 1
ATOM 1540 C CA . ILE A 1 197 ? 23.239 -36.138 15.802 1.00 17.05 449 ILE A CA 1
ATOM 1541 C C . ILE A 1 197 ? 23.728 -35.101 16.818 1.00 16.85 449 ILE A C 1
ATOM 1542 O O . ILE A 1 197 ? 23.477 -33.907 16.667 1.00 16.46 449 ILE A O 1
ATOM 1547 N N . SER A 1 198 ? 24.444 -35.560 17.838 1.00 16.93 450 SER A N 1
ATOM 1548 C CA . SER A 1 198 ? 24.973 -34.651 18.851 1.00 17.46 450 SER A CA 1
ATOM 1549 C C . SER A 1 198 ? 25.900 -33.602 18.235 1.00 17.74 450 SER A C 1
ATOM 1550 O O . SER A 1 198 ? 25.778 -32.405 18.531 1.00 18.20 450 SER A O 1
ATOM 1553 N N . ASP A 1 199 ? 26.802 -34.046 17.359 1.00 16.90 451 ASP A N 1
ATOM 1554 C CA . ASP A 1 199 ? 27.719 -33.139 16.669 1.00 17.32 451 ASP A CA 1
ATOM 1555 C C . ASP A 1 199 ? 26.961 -32.169 15.767 1.00 16.91 451 ASP A C 1
ATOM 1556 O O . ASP A 1 199 ? 27.144 -30.959 15.855 1.00 16.63 451 ASP A O 1
ATOM 1561 N N . LYS A 1 200 ? 26.115 -32.701 14.889 1.00 15.66 452 LYS A N 1
ATOM 1562 C CA . LYS A 1 200 ? 25.533 -31.868 13.831 1.00 15.41 452 LYS A CA 1
ATOM 1563 C C . LYS A 1 200 ? 24.415 -30.943 14.315 1.00 15.81 452 LYS A C 1
ATOM 1564 O O . LYS A 1 200 ? 24.128 -29.914 13.682 1.00 16.26 452 LYS A O 1
ATOM 1570 N N . ARG A 1 201 ? 23.811 -31.281 15.452 1.00 15.93 453 ARG A N 1
ATOM 1571 C CA . ARG A 1 201 ? 22.813 -30.388 16.057 1.00 17.62 453 ARG A CA 1
ATOM 1572 C C . ARG A 1 201 ? 23.445 -29.052 16.440 1.00 16.94 453 ARG A C 1
ATOM 1573 O O . ARG A 1 201 ? 22.782 -28.014 16.404 1.00 17.29 453 ARG A O 1
ATOM 1581 N N . LYS A 1 202 ? 24.723 -29.083 16.812 1.00 16.94 454 LYS A N 1
ATOM 1582 C CA . LYS A 1 202 ? 25.450 -27.851 17.138 1.00 17.09 454 LYS A CA 1
ATOM 1583 C C . LYS A 1 202 ? 25.505 -26.921 15.930 1.00 17.03 454 LYS A C 1
ATOM 1584 O O . LYS A 1 202 ? 25.255 -25.730 16.051 1.00 16.47 454 LYS A O 1
ATOM 1590 N N . ILE A 1 203 ? 25.807 -27.480 14.757 1.00 16.36 455 ILE A N 1
ATOM 1591 C CA . ILE A 1 203 ? 25.839 -26.685 13.531 1.00 17.05 455 ILE A CA 1
ATOM 1592 C C . ILE A 1 203 ? 24.447 -26.193 13.166 1.00 17.40 455 ILE A C 1
ATOM 1593 O O . ILE A 1 203 ? 24.253 -25.007 12.906 1.00 17.65 455 ILE A O 1
ATOM 1598 N N . LEU A 1 204 ? 23.483 -27.108 13.155 1.00 17.50 456 LEU A N 1
ATOM 1599 C CA . LEU A 1 204 ? 22.101 -26.761 12.852 1.00 17.76 456 LEU A CA 1
ATOM 1600 C C . LEU A 1 204 ? 21.621 -25.595 13.725 1.00 17.44 456 LEU A C 1
ATOM 1601 O O . LEU A 1 204 ? 21.016 -24.635 13.229 1.00 17.47 456 LEU A O 1
ATOM 1606 N N . GLY A 1 205 ? 21.917 -25.666 15.017 1.00 16.78 457 GLY A N 1
ATOM 1607 C CA . GLY A 1 205 ? 21.589 -24.574 15.942 1.00 16.83 457 GLY A CA 1
ATOM 1608 C C . GLY A 1 205 ? 22.230 -23.245 15.560 1.00 17.28 457 GLY A C 1
ATOM 1609 O O . GLY A 1 205 ? 21.579 -22.191 15.615 1.00 16.99 457 GLY A O 1
ATOM 1610 N N . ASP A 1 206 ? 23.503 -23.290 15.163 1.00 16.99 458 ASP A N 1
ATOM 1611 C CA . ASP A 1 206 ? 24.209 -22.092 14.719 1.00 17.74 458 ASP A CA 1
ATOM 1612 C C . ASP A 1 206 ? 23.604 -21.538 13.419 1.00 17.22 458 ASP A C 1
ATOM 1613 O O . ASP A 1 206 ? 23.611 -20.334 13.186 1.00 17.42 458 ASP A O 1
ATOM 1618 N N . LEU A 1 207 ? 23.069 -22.420 12.585 1.00 16.89 459 LEU A N 1
ATOM 1619 C CA . LEU A 1 207 ? 22.417 -21.981 11.337 1.00 16.50 459 LEU A CA 1
ATOM 1620 C C . LEU A 1 207 ? 21.128 -21.227 11.640 1.00 16.67 459 LEU A C 1
ATOM 1621 O O . LEU A 1 207 ? 20.841 -20.202 11.030 1.00 16.52 459 LEU A O 1
ATOM 1626 N N . ILE A 1 208 ? 20.362 -21.751 12.591 1.00 17.32 460 ILE A N 1
ATOM 1627 C CA . ILE A 1 208 ? 19.133 -21.097 13.086 1.00 17.85 460 ILE A CA 1
ATOM 1628 C C . ILE A 1 208 ? 19.436 -19.681 13.586 1.00 17.63 460 ILE A C 1
ATOM 1629 O O . ILE A 1 208 ? 18.756 -18.713 13.220 1.00 17.25 460 ILE A O 1
ATOM 1634 N N . VAL A 1 209 ? 20.458 -19.568 14.428 1.00 17.10 461 VAL A N 1
ATOM 1635 C CA . VAL A 1 209 ? 20.861 -18.278 14.977 1.00 16.62 461 VAL A CA 1
ATOM 1636 C C . VAL A 1 209 ? 21.319 -17.329 13.875 1.00 16.24 461 VAL A C 1
ATOM 1637 O O . VAL A 1 209 ? 20.973 -16.153 13.884 1.00 16.54 461 VAL A O 1
ATOM 1641 N N . PHE A 1 210 ? 22.084 -17.851 12.915 1.00 15.50 462 PHE A N 1
ATOM 1642 C CA . PHE A 1 210 ? 22.541 -17.051 11.771 1.00 15.37 462 PHE A CA 1
ATOM 1643 C C . PHE A 1 210 ? 21.354 -16.441 11.020 1.00 15.68 462 PHE A C 1
ATOM 1644 O O . PHE A 1 210 ? 21.315 -15.228 10.790 1.00 15.88 462 PHE A O 1
ATOM 1652 N N . ILE A 1 211 ? 20.383 -17.277 10.650 1.00 14.74 463 ILE A N 1
ATOM 1653 C CA . ILE A 1 211 ? 19.227 -16.791 9.902 1.00 15.29 463 ILE A CA 1
ATOM 1654 C C . ILE A 1 211 ? 18.431 -15.759 10.710 1.00 15.08 463 ILE A C 1
ATOM 1655 O O . ILE A 1 211 ? 18.078 -14.709 10.191 1.00 15.40 463 ILE A O 1
ATOM 1660 N N . ILE A 1 212 ? 18.186 -16.034 11.982 1.00 15.01 464 ILE A N 1
ATOM 1661 C CA . ILE A 1 212 ? 17.393 -15.093 12.781 1.00 15.17 464 ILE A CA 1
ATOM 1662 C C . ILE A 1 212 ? 18.137 -13.779 13.026 1.00 15.23 464 ILE A C 1
ATOM 1663 O O . ILE A 1 212 ? 17.584 -12.703 12.800 1.00 15.73 464 ILE A O 1
ATOM 1668 N N . ASN A 1 213 ? 19.393 -13.868 13.463 1.00 15.17 465 ASN A N 1
ATOM 1669 C CA . ASN A 1 213 ? 20.146 -12.682 13.887 1.00 15.40 465 ASN A CA 1
ATOM 1670 C C . ASN A 1 213 ? 20.641 -11.845 12.710 1.00 15.40 465 ASN A C 1
ATOM 1671 O O . ASN A 1 213 ? 20.712 -10.613 12.801 1.00 15.51 465 ASN A O 1
ATOM 1676 N N . LYS A 1 214 ? 21.006 -12.520 11.621 1.00 15.57 466 LYS A N 1
ATOM 1677 C C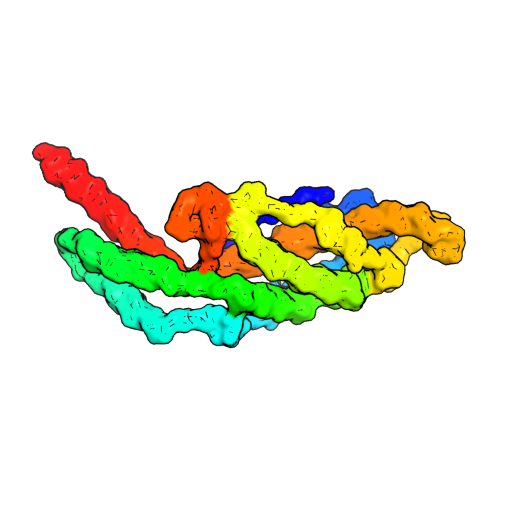A . LYS A 1 214 ? 21.675 -11.853 10.495 1.00 15.58 466 LYS A CA 1
ATOM 1678 C C . LYS A 1 214 ? 20.772 -11.652 9.281 1.00 15.68 466 LYS A C 1
ATOM 1679 O O . LYS A 1 214 ? 21.138 -10.931 8.348 1.00 15.95 466 LYS A O 1
ATOM 1685 N N . ILE A 1 215 ? 19.591 -12.281 9.287 1.00 14.70 467 ILE A N 1
ATOM 1686 C CA . ILE A 1 215 ? 18.652 -12.133 8.169 1.00 14.82 467 ILE A CA 1
ATOM 1687 C C . ILE A 1 215 ? 17.285 -11.622 8.646 1.00 15.03 467 ILE A C 1
ATOM 1688 O O . ILE A 1 215 ? 16.860 -10.521 8.269 1.00 14.61 467 ILE A O 1
ATOM 1693 N N . VAL A 1 216 ? 16.617 -12.403 9.496 1.00 14.89 468 VAL A N 1
ATOM 1694 C CA . VAL A 1 216 ? 15.260 -12.060 9.946 1.00 15.15 468 VAL A CA 1
ATOM 1695 C C . VAL A 1 216 ? 15.190 -10.698 10.627 1.00 14.83 468 VAL A C 1
ATOM 1696 O O . VAL A 1 216 ? 14.381 -9.845 10.248 1.00 14.51 468 VAL A O 1
ATOM 1700 N N . ILE A 1 217 ? 16.031 -10.485 11.629 1.00 14.63 469 ILE A N 1
ATOM 1701 C CA . ILE A 1 217 ? 16.008 -9.208 12.356 1.00 14.55 469 ILE A CA 1
ATOM 1702 C C . ILE A 1 217 ? 16.354 -8.000 11.453 1.00 14.81 469 ILE A C 1
ATOM 1703 O O . ILE A 1 217 ? 15.626 -7.017 11.441 1.00 15.16 469 ILE A O 1
ATOM 1708 N N . PRO A 1 218 ? 17.458 -8.076 10.682 1.00 14.41 470 PRO A N 1
ATOM 1709 C CA . PRO A 1 218 ? 17.703 -7.028 9.669 1.00 14.61 470 PRO A CA 1
ATOM 1710 C C . PRO A 1 218 ? 16.540 -6.770 8.700 1.00 15.03 470 PRO A C 1
ATOM 1711 O O . PRO A 1 218 ? 16.298 -5.620 8.336 1.00 15.38 470 PRO A O 1
ATOM 1715 N N . VAL A 1 219 ? 15.839 -7.820 8.271 1.00 14.52 471 VAL A N 1
ATOM 1716 C CA . VAL A 1 219 ? 14.701 -7.643 7.357 1.00 14.52 471 VAL A CA 1
ATOM 1717 C C . VAL A 1 219 ? 13.576 -6.870 8.049 1.00 14.54 471 VAL A C 1
ATOM 1718 O O . VAL A 1 219 ? 13.018 -5.921 7.492 1.00 14.76 471 VAL A O 1
ATOM 1722 N N . LEU A 1 220 ? 13.267 -7.258 9.279 1.00 14.61 472 LEU A N 1
ATOM 1723 C CA . LEU A 1 220 ? 12.223 -6.569 10.037 1.00 15.00 472 LEU A CA 1
ATOM 1724 C C . LEU A 1 220 ? 12.575 -5.117 10.319 1.00 15.15 472 LEU A C 1
ATOM 1725 O O . LEU A 1 220 ? 11.729 -4.235 10.163 1.00 15.87 472 LEU A O 1
ATOM 1730 N N . ARG A 1 221 ? 13.828 -4.862 10.703 1.00 15.51 473 ARG A N 1
ATOM 1731 C CA . ARG A 1 221 ? 14.254 -3.505 11.061 1.00 15.96 473 ARG A CA 1
ATOM 1732 C C . ARG A 1 221 ? 14.359 -2.587 9.858 1.00 15.76 473 ARG A C 1
ATOM 1733 O O . ARG A 1 221 ? 14.153 -1.376 9.975 1.00 15.56 473 ARG A O 1
ATOM 1741 N N . TYR A 1 222 ? 14.682 -3.160 8.701 1.00 14.85 474 TYR A N 1
ATOM 1742 C CA . TYR A 1 222 ? 14.816 -2.359 7.486 1.00 15.17 474 TYR A CA 1
ATOM 1743 C C . TYR A 1 222 ? 13.455 -1.925 6.952 1.00 14.66 474 TYR A C 1
ATOM 1744 O O . TYR A 1 222 ? 13.319 -0.846 6.361 1.00 14.94 474 TYR A O 1
ATOM 1753 N N . ASN A 1 223 ? 12.450 -2.770 7.166 1.00 14.54 475 ASN A N 1
ATOM 1754 C CA . ASN A 1 223 ? 11.145 -2.568 6.539 1.00 14.78 475 ASN A CA 1
ATOM 1755 C C . ASN A 1 223 ? 10.071 -1.986 7.447 1.00 15.13 475 ASN A C 1
ATOM 1756 O O . ASN A 1 223 ? 9.042 -1.499 6.961 1.00 15.50 475 ASN A O 1
ATOM 1761 N N . PHE A 1 224 ? 10.288 -2.072 8.756 1.00 15.04 476 PHE A N 1
ATOM 1762 C CA . PHE A 1 224 ? 9.290 -1.625 9.722 1.00 16.00 476 PHE A CA 1
ATOM 1763 C C . PHE A 1 224 ? 9.920 -0.834 10.845 1.00 16.98 476 PHE A C 1
ATOM 1764 O O . PHE A 1 224 ? 11.088 -1.039 11.179 1.00 16.79 476 PHE A O 1
ATOM 1772 N N . TYR A 1 225 ? 9.133 0.060 11.437 1.00 18.34 477 TYR A N 1
ATOM 1773 C CA . TYR A 1 225 ? 9.444 0.560 12.764 1.00 19.70 477 TYR A CA 1
ATOM 1774 C C . TYR A 1 225 ? 8.774 -0.320 13.804 1.00 19.92 477 TYR A C 1
ATOM 1775 O O . TYR A 1 225 ? 7.549 -0.505 13.802 1.00 19.05 477 TYR A O 1
ATOM 1784 N N . ILE A 1 226 ? 9.598 -0.886 14.673 1.00 20.67 478 ILE A N 1
ATOM 1785 C CA . ILE A 1 226 ? 9.135 -1.809 15.687 1.00 21.63 478 ILE A CA 1
ATOM 1786 C C . ILE A 1 226 ? 9.131 -1.088 17.020 1.00 22.63 478 ILE A C 1
ATOM 1787 O O . ILE A 1 226 ? 10.149 -0.537 17.440 1.00 22.47 478 ILE A O 1
ATOM 1792 N N . THR A 1 227 ? 7.973 -1.080 17.671 1.00 23.97 479 THR A N 1
ATOM 1793 C CA . THR A 1 227 ? 7.810 -0.386 18.939 1.00 25.81 479 THR A CA 1
ATOM 1794 C C . THR A 1 227 ? 6.769 -1.087 19.815 1.00 26.89 479 THR A C 1
ATOM 1795 O O . THR A 1 227 ? 6.267 -2.157 19.470 1.00 27.29 479 THR A O 1
ATOM 1799 N N . GLU A 1 228 ? 6.490 -0.498 20.969 1.00 28.51 480 GLU A N 1
ATOM 1800 C CA . GLU A 1 228 ? 5.447 -0.981 21.855 1.00 29.93 480 GLU A CA 1
ATOM 1801 C C . GLU A 1 228 ? 4.373 0.086 21.929 1.00 30.85 480 GLU A C 1
ATOM 1802 O O . GLU A 1 228 ? 4.676 1.271 21.809 1.00 31.25 480 GLU A O 1
ATOM 1808 N N . LYS A 1 229 ? 3.119 -0.331 22.087 1.00 32.12 481 LYS A N 1
ATOM 1809 C CA . LYS A 1 229 ? 2.004 0.621 22.127 1.00 33.17 481 LYS A CA 1
ATOM 1810 C C . LYS A 1 229 ? 1.947 1.332 23.464 1.00 33.62 481 LYS A C 1
ATOM 1811 O O . LYS A 1 229 ? 1.468 2.464 23.552 1.00 33.77 481 LYS A O 1
ATOM 1817 N N . HIS A 1 230 ? 2.433 0.653 24.502 1.00 34.19 482 HIS A N 1
ATOM 1818 C CA . HIS A 1 230 ? 2.490 1.212 25.847 1.00 34.69 482 HIS A CA 1
ATOM 1819 C C . HIS A 1 230 ? 3.939 1.349 26.284 1.00 34.72 482 HIS A C 1
ATOM 1820 O O . HIS A 1 230 ? 4.749 1.973 25.594 1.00 34.99 482 HIS A O 1
ATOM 1827 N N . LYS A 1 231 ? 4.258 0.744 27.426 1.00 34.56 483 LYS A N 1
ATOM 1828 C CA . LYS A 1 231 ? 5.604 0.768 27.985 1.00 34.40 483 LYS A CA 1
ATOM 1829 C C . LYS A 1 231 ? 6.368 -0.496 27.583 1.00 34.10 483 LYS A C 1
ATOM 1830 O O . LYS A 1 231 ? 5.844 -1.341 26.848 1.00 34.20 483 LYS A O 1
ATOM 1836 N N . GLU A 1 232 ? 7.603 -0.617 28.070 1.00 33.82 484 GLU A N 1
ATOM 1837 C CA . GLU A 1 232 ? 8.469 -1.759 27.759 1.00 33.65 484 GLU A CA 1
ATOM 1838 C C . GLU A 1 232 ? 7.871 -3.087 28.220 1.00 33.18 484 GLU A C 1
ATOM 1839 O O . GLU A 1 232 ? 7.434 -3.219 29.363 1.00 33.36 484 GLU A O 1
ATOM 1845 N N . GLY A 1 233 ? 7.860 -4.068 27.320 1.00 32.83 485 GLY A N 1
ATOM 1846 C CA . GLY A 1 233 ? 7.350 -5.397 27.640 1.00 32.27 485 GLY A CA 1
ATOM 1847 C C . GLY A 1 233 ? 5.902 -5.606 27.240 1.00 31.79 485 GLY A C 1
ATOM 1848 O O . GLY A 1 233 ? 5.371 -6.705 27.377 1.00 31.72 485 GLY A O 1
ATOM 1849 N N . SER A 1 234 ? 5.261 -4.548 26.750 1.00 31.42 486 SER A N 1
ATOM 1850 C CA . SER A 1 234 ? 3.880 -4.637 26.282 1.00 31.16 486 SER A CA 1
ATOM 1851 C C . SER A 1 234 ? 3.838 -5.153 24.843 1.00 30.59 486 SER A C 1
ATOM 1852 O O . SER A 1 234 ? 4.876 -5.465 24.259 1.00 30.63 486 SER A O 1
ATOM 1855 N N . GLN A 1 235 ? 2.634 -5.241 24.281 1.00 29.97 487 GLN A N 1
ATOM 1856 C CA . GLN A 1 235 ? 2.429 -5.762 22.931 1.00 29.36 487 GLN A CA 1
ATOM 1857 C C . GLN A 1 235 ? 3.365 -5.088 21.920 1.00 28.57 487 GLN A C 1
ATOM 1858 O O . GLN A 1 235 ? 3.518 -3.863 21.929 1.00 28.92 487 GLN A O 1
ATOM 1864 N N . ILE A 1 236 ? 4.013 -5.898 21.079 1.00 27.42 488 ILE A N 1
ATOM 1865 C CA . ILE A 1 236 ? 4.875 -5.390 20.003 1.00 26.20 488 ILE A CA 1
ATOM 1866 C C . ILE A 1 236 ? 4.021 -4.850 18.870 1.00 25.28 488 ILE A C 1
ATOM 1867 O O . ILE A 1 236 ? 2.999 -5.440 18.517 1.00 25.32 488 ILE A O 1
ATOM 1872 N N . PHE A 1 237 ? 4.428 -3.707 18.329 1.00 23.81 489 PHE A N 1
ATOM 1873 C CA . PHE A 1 237 ? 3.730 -3.096 17.214 1.00 23.01 489 PHE A CA 1
ATOM 1874 C C . PHE A 1 237 ? 4.677 -2.776 16.071 1.00 21.57 489 PHE A C 1
ATOM 1875 O O . PHE A 1 237 ? 5.821 -2.361 16.289 1.00 21.35 489 PHE A O 1
ATOM 1883 N N . TYR A 1 238 ? 4.193 -3.004 14.855 1.00 19.62 490 TYR A N 1
ATOM 1884 C CA . TYR A 1 238 ? 4.970 -2.801 13.647 1.00 18.26 490 TYR A CA 1
ATOM 1885 C C . TYR A 1 238 ? 4.302 -1.722 12.826 1.00 17.51 490 TYR A C 1
ATOM 1886 O O . TYR A 1 238 ? 3.105 -1.786 12.581 1.00 17.73 490 TYR A O 1
ATOM 1895 N N . TYR A 1 239 ? 5.077 -0.737 12.396 1.00 17.74 491 TYR A N 1
ATOM 1896 C CA . TYR A 1 239 ? 4.563 0.292 11.507 1.00 18.17 491 TYR A CA 1
ATOM 1897 C C . TYR A 1 239 ? 5.360 0.353 10.226 1.00 18.25 491 TYR A C 1
ATOM 1898 O O . TYR A 1 239 ? 6.565 0.108 10.220 1.00 17.92 491 TYR A O 1
ATOM 1907 N N . ARG A 1 240 ? 4.689 0.717 9.141 1.00 18.34 492 ARG A N 1
ATOM 1908 C CA . ARG A 1 240 ? 5.382 1.048 7.912 1.00 18.96 492 ARG A CA 1
ATOM 1909 C C . ARG A 1 240 ? 6.240 2.286 8.146 1.00 19.93 492 ARG A C 1
ATOM 1910 O O . ARG A 1 240 ? 5.856 3.179 8.897 1.00 20.24 492 ARG A O 1
ATOM 1918 N N . LYS A 1 241 ? 7.421 2.308 7.537 1.00 21.02 493 LYS A N 1
ATOM 1919 C CA . LYS A 1 241 ? 8.371 3.407 7.732 1.00 22.70 493 LYS A CA 1
ATOM 1920 C C . LYS A 1 241 ? 7.780 4.795 7.414 1.00 23.59 493 LYS A C 1
ATOM 1921 O O . LYS A 1 241 ? 7.976 5.735 8.196 1.00 23.28 493 LYS A O 1
ATOM 1927 N N . PRO A 1 242 ? 7.040 4.926 6.283 1.00 24.45 494 PRO A N 1
ATOM 1928 C CA . PRO A 1 242 ? 6.403 6.222 5.986 1.00 25.41 494 PRO A CA 1
ATOM 1929 C C . PRO A 1 242 ? 5.493 6.730 7.103 1.00 26.59 494 PRO A C 1
ATOM 1930 O O . PRO A 1 242 ? 5.447 7.939 7.355 1.00 26.74 494 PRO A O 1
ATOM 1934 N N . ILE A 1 243 ? 4.784 5.820 7.767 1.00 27.67 495 ILE A N 1
ATOM 1935 C CA . ILE A 1 243 ? 3.968 6.181 8.926 1.00 29.25 495 ILE A CA 1
ATOM 1936 C C . ILE A 1 243 ? 4.823 6.734 10.070 1.00 30.26 495 ILE A C 1
ATOM 1937 O O . ILE A 1 243 ? 4.460 7.736 10.691 1.00 30.28 495 ILE A O 1
ATOM 1942 N N . TRP A 1 244 ? 5.960 6.093 10.339 1.00 31.51 496 TRP A N 1
ATOM 1943 C CA . TRP A 1 244 ? 6.810 6.523 11.448 1.00 32.90 496 TRP A CA 1
ATOM 1944 C C . TRP A 1 244 ? 7.614 7.784 11.153 1.00 33.28 496 TRP A C 1
ATOM 1945 O O . TRP A 1 244 ? 7.965 8.528 12.072 1.00 33.25 496 TRP A O 1
ATOM 1956 N N . LYS A 1 245 ? 7.901 8.029 9.877 1.00 33.69 497 LYS A N 1
ATOM 1957 C CA . LYS A 1 245 ? 8.516 9.294 9.473 1.00 34.14 497 LYS A CA 1
ATOM 1958 C C . LYS A 1 245 ? 7.582 10.464 9.786 1.00 34.56 497 LYS A C 1
ATOM 1959 O O . LYS A 1 245 ? 8.038 11.561 10.102 1.00 34.37 497 LYS A O 1
ATOM 1965 N N . LEU A 1 246 ? 6.276 10.208 9.725 1.00 35.14 498 LEU A N 1
ATOM 1966 C CA . LEU A 1 246 ? 5.270 11.199 10.112 1.00 35.99 498 LEU A CA 1
ATOM 1967 C C . LEU A 1 246 ? 5.252 11.410 11.622 1.00 36.88 498 LEU A C 1
ATOM 1968 O O . LEU A 1 246 ? 5.201 12.545 12.095 1.00 36.81 498 LEU A O 1
ATOM 1973 N N . VAL A 1 247 ? 5.299 10.309 12.373 1.00 37.98 499 VAL A N 1
ATOM 1974 C CA . VAL A 1 247 ? 5.365 10.362 13.835 1.00 39.18 499 VAL A CA 1
ATOM 1975 C C . VAL A 1 247 ? 6.611 11.131 14.288 1.00 40.10 499 VAL A C 1
ATOM 1976 O O . VAL A 1 247 ? 6.533 11.975 15.184 1.00 40.31 499 VAL A O 1
ATOM 1980 N N . SER A 1 248 ? 7.744 10.857 13.641 1.00 41.18 500 SER A N 1
ATOM 1981 C CA . SER A 1 248 ? 8.994 11.572 13.912 1.00 42.42 500 SER A CA 1
ATOM 1982 C C . SER A 1 248 ? 8.864 13.078 13.667 1.00 43.21 500 SER A C 1
ATOM 1983 O O . SER A 1 248 ? 9.309 13.884 14.485 1.00 43.24 500 SER A O 1
ATOM 1986 N N . LYS A 1 249 ? 8.250 13.444 12.544 1.00 44.35 501 LYS A N 1
ATOM 1987 C CA . LYS A 1 249 ? 8.055 14.852 12.181 1.00 45.58 501 LYS A CA 1
ATOM 1988 C C . LYS A 1 249 ? 7.239 15.617 13.221 1.00 46.59 501 LYS A C 1
ATOM 1989 O O . LYS A 1 249 ? 7.526 16.782 13.509 1.00 46.58 501 LYS A O 1
ATOM 1995 N N . LEU A 1 250 ? 6.226 14.955 13.777 1.00 47.91 502 LEU A N 1
ATOM 1996 C CA . LEU A 1 250 ? 5.337 15.579 14.756 1.00 49.26 502 LEU A CA 1
ATOM 1997 C C . LEU A 1 250 ? 5.995 15.772 16.120 1.00 50.32 502 LEU A C 1
ATOM 1998 O O . LEU A 1 250 ? 5.697 16.737 16.824 1.00 50.31 502 LEU A O 1
ATOM 2003 N N . THR A 1 251 ? 6.882 14.849 16.493 1.00 51.72 503 THR A N 1
ATOM 2004 C CA . THR A 1 251 ? 7.606 14.953 17.760 1.00 53.10 503 THR A CA 1
ATOM 2005 C C . THR A 1 251 ? 8.693 16.022 17.695 1.00 54.10 503 THR A C 1
ATOM 2006 O O . THR A 1 251 ? 9.009 16.650 18.705 1.00 54.26 503 THR A O 1
ATOM 2010 N N . ILE A 1 252 ? 9.256 16.226 16.504 1.00 55.38 504 ILE A N 1
ATOM 2011 C CA . ILE A 1 252 ? 10.228 17.299 16.274 1.00 56.69 504 ILE A CA 1
ATOM 2012 C C . ILE A 1 252 ? 9.581 18.673 16.485 1.00 57.68 504 ILE A C 1
ATOM 2013 O O . ILE A 1 252 ? 10.144 19.534 17.166 1.00 57.81 504 ILE A O 1
ATOM 2018 N N . VAL A 1 253 ? 8.394 18.860 15.909 1.00 58.97 505 VAL A N 1
ATOM 2019 C CA . VAL A 1 253 ? 7.629 20.099 16.074 1.00 60.32 505 VAL A CA 1
ATOM 2020 C C . VAL A 1 253 ? 7.203 20.297 17.533 1.00 61.33 505 VAL A C 1
ATOM 2021 O O . VAL A 1 253 ? 7.300 21.404 18.072 1.00 61.40 505 VAL A O 1
ATOM 2025 N N . LYS A 1 254 ? 6.753 19.215 18.165 1.00 62.62 506 LYS A N 1
ATOM 2026 C CA . LYS A 1 254 ? 6.349 19.238 19.571 1.00 63.91 506 LYS A CA 1
ATOM 2027 C C . LYS A 1 254 ? 7.541 19.499 20.498 1.00 64.80 506 LYS A C 1
ATOM 2028 O O . LYS A 1 254 ? 7.392 20.121 21.553 1.00 64.87 506 LYS A O 1
ATOM 2034 N N . LEU A 1 255 ? 8.718 19.020 20.094 1.00 65.98 507 LEU A N 1
ATOM 2035 C CA . LEU A 1 255 ? 9.951 19.231 20.854 1.00 67.13 507 LEU A CA 1
ATOM 2036 C C . LEU A 1 255 ? 10.470 20.659 20.678 1.00 67.99 507 LEU A C 1
ATOM 2037 O O . LEU A 1 255 ? 11.005 21.253 21.617 1.00 68.09 507 LEU A O 1
ATOM 2042 N N . GLU A 1 256 ? 10.308 21.201 19.470 1.00 69.09 508 GLU A N 1
ATOM 2043 C CA . GLU A 1 256 ? 10.682 22.587 19.182 1.00 70.20 508 GLU A CA 1
ATOM 2044 C C . GLU A 1 256 ? 9.695 23.576 19.800 1.00 70.95 508 GLU A C 1
ATOM 2045 O O . GLU A 1 256 ? 10.016 24.753 19.985 1.00 71.02 508 GLU A O 1
ATOM 2051 N N . GLU A 1 257 ? 8.495 23.088 20.112 1.00 71.96 509 GLU A N 1
ATOM 2052 C CA . GLU A 1 257 ? 7.502 23.864 20.851 1.00 72.95 509 GLU A CA 1
ATOM 2053 C C . GLU A 1 257 ? 7.928 24.023 22.311 1.00 73.62 509 GLU A C 1
ATOM 2054 O O . GLU A 1 257 ? 7.690 25.064 22.925 1.00 73.71 509 GLU A O 1
ATOM 2060 N N . GLU A 1 258 ? 8.565 22.985 22.854 1.00 74.51 510 GLU A N 1
ATOM 2061 C CA . GLU A 1 258 ? 9.105 23.018 24.215 1.00 75.39 510 GLU A CA 1
ATOM 2062 C C . GLU A 1 258 ? 10.392 23.846 24.300 1.00 75.97 510 GLU A C 1
ATOM 2063 O O . GLU A 1 258 ? 10.873 24.149 25.394 1.00 76.03 510 GLU A O 1
ATOM 2069 N N . ASN A 1 259 ? 10.944 24.197 23.140 1.00 76.74 511 ASN A N 1
ATOM 2070 C CA . ASN A 1 259 ? 12.129 25.052 23.063 1.00 77.44 511 ASN A CA 1
ATOM 2071 C C . ASN A 1 259 ? 11.771 26.535 22.917 1.00 77.94 511 ASN A C 1
ATOM 2072 O O . ASN A 1 259 ? 12.652 27.400 22.919 1.00 78.01 511 ASN A O 1
ATOM 2077 N N . LEU A 1 260 ? 10.476 26.817 22.793 1.00 78.56 512 LEU A N 1
ATOM 2078 C CA . LEU A 1 260 ? 9.991 28.186 22.634 1.00 79.17 512 LEU A CA 1
ATOM 2079 C C . LEU A 1 260 ? 9.017 28.574 23.746 1.00 79.62 512 LEU A C 1
ATOM 2080 O O . LEU A 1 260 ? 9.112 29.667 24.309 1.00 79.64 512 LEU A O 1
ATOM 2085 N N . GLU A 1 261 ? 8.088 27.671 24.059 1.00 80.19 513 GLU A N 1
ATOM 2086 C CA . GLU A 1 261 ? 7.065 27.921 25.075 1.00 80.76 513 GLU A CA 1
ATOM 2087 C C . GLU A 1 261 ? 7.649 27.888 26.488 1.00 81.12 513 GLU A C 1
ATOM 2088 O O . GLU A 1 261 ? 7.158 28.573 27.387 1.00 81.13 513 GLU A O 1
ATOM 2094 N N . LYS A 1 262 ? 8.702 27.094 26.672 1.00 81.60 514 LYS A N 1
ATOM 2095 C CA . LYS A 1 262 ? 9.348 26.950 27.975 1.00 82.07 514 LYS A CA 1
ATOM 2096 C C . LYS A 1 262 ? 10.546 27.896 28.131 1.00 82.38 514 LYS A C 1
ATOM 2097 O O . LYS A 1 262 ? 11.133 27.991 29.211 1.00 82.43 514 LYS A O 1
ATOM 2103 N N . VAL A 1 263 ? 10.893 28.600 27.054 1.00 82.78 515 VAL A N 1
ATOM 2104 C CA . VAL A 1 263 ? 12.076 29.468 27.045 1.00 83.15 515 VAL A CA 1
ATOM 2105 C C . VAL A 1 263 ? 11.720 30.95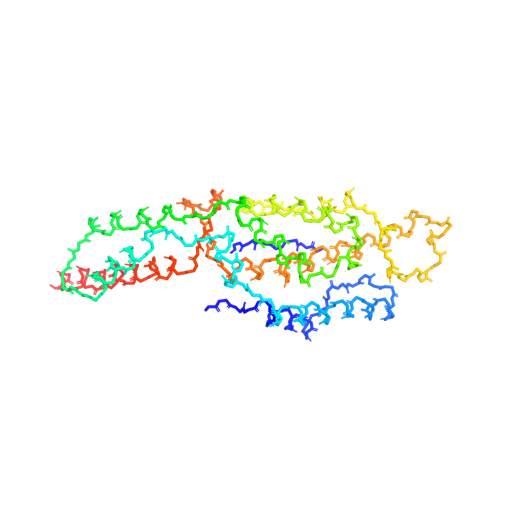5 26.909 1.00 83.41 515 VAL A C 1
ATOM 2106 O O . VAL A 1 263 ? 12.139 31.775 27.732 1.00 83.44 515 VAL A O 1
ATOM 2110 N N . GLU A 1 264 ? 10.949 31.294 25.875 1.00 83.74 516 GLU A N 1
ATOM 2111 C CA . GLU A 1 264 ? 10.574 32.687 25.605 1.00 84.07 516 GLU A CA 1
ATOM 2112 C C . GLU A 1 264 ? 9.634 33.242 26.678 1.00 84.24 516 GLU A C 1
ATOM 2113 O O . GLU A 1 264 ? 9.757 34.402 27.082 1.00 84.26 516 GLU A O 1
ATOM 2119 N N . GLU A 1 265 ? 8.705 32.405 27.133 1.00 84.46 517 GLU A N 1
ATOM 2120 C CA . GLU A 1 265 ? 7.747 32.788 28.170 1.00 84.68 517 GLU A CA 1
ATOM 2121 C C . GLU A 1 265 ? 8.404 32.818 29.550 1.00 84.77 517 GLU A C 1
ATOM 2122 O O . GLU A 1 265 ? 8.017 33.609 30.415 1.00 84.79 517 GLU A O 1
ATOM 2128 N N . LYS A 1 266 ? 9.397 31.952 29.745 1.00 84.88 518 LYS A N 1
ATOM 2129 C CA . LYS A 1 266 ? 10.195 31.939 30.967 1.00 84.98 518 LYS A CA 1
ATOM 2130 C C . LYS A 1 266 ? 11.420 32.845 30.801 1.00 85.03 518 LYS A C 1
ATOM 2131 O O . LYS A 1 266 ? 12.549 32.368 30.651 1.00 85.04 518 LYS A O 1
ATOM 2137 N N . LEU A 1 267 ? 11.181 34.155 30.815 1.00 85.07 519 LEU A N 1
ATOM 2138 C CA . LEU A 1 267 ? 12.243 35.141 30.620 1.00 85.10 519 LEU A CA 1
ATOM 2139 C C . LEU A 1 267 ? 11.918 36.456 31.326 1.00 85.09 519 LEU A C 1
ATOM 2140 O O . LEU A 1 267 ? 10.775 36.915 31.325 1.00 85.08 519 LEU A O 1
#

Organism: Tetrahymena thermophila (strain SB210) (NCBI:txid312017)

Solvent-accessible surface area: 14915 Å² total; per-residue (Å²): 127,109,4,86,80,14,70,173,50,80,38,0,31,63,52,0,104,116,6,42,146,134,90,170,20,2,188,58,30,41,28,102,113,0,56,68,56,3,69,117,33,1,101,108,0,22,97,29,0,128,114,29,77,13,116,129,6,7,148,120,37,0,146,48,32,174,76,24,119,58,6,82,68,72,0,123,92,13,48,122,82,108,152,167,56,49,129,138,38,11,103,111,4,14,88,46,0,92,107,19,64,9,52,38,147,66,0,2,56,0,0,71,52,0,0,87,73,1,2,31,51,45,0,0,0,117,154,3,2,151,38,0,20,119,27,0,98,76,1,0,46,11,69,69,147,81,61,6,141,27,112,44,0,12,66,139,16,76,4,76,32,2,131,24,20,38,40,112,129,114,28,72,193,106,66,136,208,112,3,56,64,42,9,79,116,0,2,6,11,2,0,7,4,0,0,12,41,0,0,5,8,0,0,104,72,6,3,86,18,31,22,117,128,168,118,23,26,70,2,15,0,5,22,26,38,1,47,108,3,5,47,98,0,56,97,38,94,102,96,56,106,80,113,86,135,87,128,130,144,208

Sequence (250 aa):
KVIQEKLKPDHPQTIIKKTLLKEYQSKNFSCQEERDLFLEFTEKIVQNFHNINFNYLLKKFCKLPENYQSLKSQVKQIVQSENKANQQSCENLFNSLYDTEISYKQITNFLRQIIQNCVPNQLLGKKNFKVFLEKLYEFVQMKRFENQKVLDYICFMDVFDVEWFVDLKNQKFTQKRKYISDKRKILGDLIVFIINKIVIPVLRYNFYITEKHKEGSQIFYYRKPIWKLVSKLTIVKLEEENLEKVEEKL

Nearest PDB structures (foldseek):
  2r4g-assembly1_A  TM=1.004E+00  e=9.951E-39  Tetrahymena thermophila
  5c9h-assembly1_A  TM=8.967E-01  e=7.171E-26  Tetrahymena thermophila
  7lma-assembly1_A  TM=9.181E-01  e=3.612E-25  Tetrahymena thermophila
  6d6v-assembly1_A  TM=9.348E-01  e=3.690E-24  Tetrahymena thermophila
  5c9h-assembly2_B  TM=9.467E-01  e=3.080E-23  Tetrahymena thermophila